Protein AF-A0A959PV87-F1 (afdb_monomer_lite)

Sequence (308 aa):
MKASQSKGFQDSGSNLQPLMVFRDRHQMEWSVNQSRELSADIDEEGSFLLNLWNGMVQLFVALRYLFVHVIWRPMDSLPLPVFKVGMLSLVAIIFFWGHFGGNESNKENQVLIGGEQKENSEESNDALFAASFPSPMKDKKERLSDGTSGPFANLASDNIDDKKAKAYIRRFSKVAISEMHKFGIPASIKMAQGLLESAKGESPLSTNNNNHFGIKCFLKDCKAGHCSNYGDDSHKDFFRKYKSAWESWRAHSEMIAGGRYASLLKNKNDYKAWAKGLKSLGYATDKEYAQKLIQTIEKYHLDLLDEA

Secondary structure (DSSP, 8-state):
----------------------S-SHHHHHHHHHTTSSSSS--HHHHHHHHHHHHHHHHHHHHHHHIIIII-S------TTHHHHHHHHHHHHHHHHHHH--------------------------------PPP--------PPP-TTSTTTT---S-HHHHHHHHHHHHHHHHHHHHHHHH---HHHHHHHHHHHTTTTTSHHHHHH--TT--B---SSPPTTTEEE-SSS-GGGEEE--SSHHHHHHHHHHHHHSSTTGGGTTSTT-HHHHHHHHHHTTS-S-TTHHHHHHHHHHHHTGGGGTT-

Structure (mmCIF, N/CA/C/O backbone):
data_AF-A0A959PV87-F1
#
_entry.id   AF-A0A959PV87-F1
#
loop_
_atom_site.group_PDB
_atom_site.id
_atom_site.type_symbol
_atom_site.label_atom_id
_atom_site.label_alt_id
_atom_site.label_comp_id
_atom_site.label_asym_id
_atom_site.label_entity_id
_atom_site.label_seq_id
_atom_site.pdbx_PDB_ins_code
_atom_site.Cartn_x
_atom_site.Cartn_y
_atom_site.Cartn_z
_atom_site.occupancy
_atom_site.B_iso_or_equiv
_atom_site.auth_seq_id
_atom_site.auth_comp_id
_atom_site.auth_asym_id
_atom_site.auth_atom_id
_atom_site.pdbx_PDB_model_num
ATOM 1 N N . MET A 1 1 ? 1.251 -59.885 25.723 1.00 41.50 1 MET A N 1
ATOM 2 C CA . MET A 1 1 ? 0.015 -60.641 26.028 1.00 41.50 1 MET A CA 1
ATOM 3 C C . MET A 1 1 ? -0.932 -59.776 26.848 1.00 41.50 1 MET A C 1
ATOM 5 O O . MET A 1 1 ? -0.581 -59.460 27.976 1.00 41.50 1 MET A O 1
ATOM 9 N N . LYS A 1 2 ? -2.092 -59.403 26.291 1.00 36.81 2 LYS A N 1
ATOM 10 C CA . LYS A 1 2 ? -3.399 -59.229 26.966 1.00 36.81 2 LYS A CA 1
ATOM 11 C C . LYS A 1 2 ? -4.371 -58.624 25.949 1.00 36.81 2 LYS A C 1
ATOM 13 O O . LYS A 1 2 ? -4.143 -57.522 25.469 1.00 36.81 2 LYS A O 1
ATOM 18 N N . ALA A 1 3 ? -5.414 -59.371 25.605 1.00 37.28 3 ALA A N 1
ATOM 19 C CA . ALA A 1 3 ? -6.557 -58.846 24.868 1.00 37.28 3 ALA A CA 1
ATOM 20 C C . ALA A 1 3 ? -7.541 -58.201 25.855 1.00 37.28 3 ALA A C 1
ATOM 22 O O . ALA A 1 3 ? -7.598 -58.616 27.014 1.00 37.28 3 ALA A O 1
ATOM 23 N N . SER A 1 4 ? -8.347 -57.242 25.398 1.00 38.56 4 SER A N 1
ATOM 24 C CA . SER A 1 4 ? -9.606 -56.909 26.068 1.00 38.56 4 SER A CA 1
ATOM 25 C C . SER A 1 4 ? -10.668 -56.499 25.053 1.00 38.56 4 SER A C 1
ATOM 27 O O . SER A 1 4 ? -10.375 -55.900 24.023 1.00 38.56 4 SER A O 1
ATOM 29 N N . GLN A 1 5 ? -11.883 -56.932 25.346 1.00 38.50 5 GLN A N 1
ATOM 30 C CA . GLN A 1 5 ? -12.987 -57.181 24.432 1.00 38.50 5 GLN A CA 1
ATOM 31 C C . GLN A 1 5 ? -13.721 -55.935 23.917 1.00 38.50 5 GLN A C 1
ATOM 33 O O . GLN A 1 5 ? -13.763 -54.877 24.538 1.00 38.50 5 GLN A O 1
ATOM 38 N N . SER A 1 6 ? -14.406 -56.170 22.801 1.00 40.50 6 SER A N 1
ATOM 39 C CA . SER A 1 6 ? -15.569 -55.453 22.277 1.00 40.50 6 SER A CA 1
ATOM 40 C C . SER A 1 6 ? -16.589 -54.945 23.308 1.00 40.50 6 SER A C 1
ATOM 42 O O . SER A 1 6 ? -17.008 -55.696 24.191 1.00 40.50 6 SER A O 1
ATOM 44 N N . LYS A 1 7 ? -17.179 -53.779 23.017 1.00 41.00 7 LYS A N 1
ATOM 45 C CA . LYS A 1 7 ? -18.628 -53.541 23.144 1.00 41.00 7 LYS A CA 1
ATOM 46 C C . LYS A 1 7 ? -19.122 -52.798 21.899 1.00 41.00 7 LYS A C 1
ATOM 48 O O . LYS A 1 7 ? -18.458 -51.873 21.446 1.00 41.00 7 LYS A O 1
ATOM 53 N N . GLY A 1 8 ? -20.246 -53.245 21.342 1.00 30.94 8 GLY A N 1
ATOM 54 C CA . GLY A 1 8 ? -21.000 -52.508 20.323 1.00 30.94 8 GLY A CA 1
ATOM 55 C C . GLY A 1 8 ? -22.133 -51.694 20.956 1.00 30.94 8 GLY A C 1
ATOM 56 O O . GLY A 1 8 ? -22.114 -51.474 22.167 1.00 30.94 8 GLY A O 1
ATOM 57 N N . PHE A 1 9 ? -23.147 -51.369 20.140 1.00 30.11 9 PHE A N 1
ATOM 58 C CA . PHE A 1 9 ? -24.278 -50.476 20.458 1.00 30.11 9 PHE A CA 1
ATOM 59 C C . PHE A 1 9 ? -23.846 -48.987 20.462 1.00 30.11 9 PHE A C 1
ATOM 61 O O . PHE A 1 9 ? -22.778 -48.657 20.961 1.00 30.11 9 PHE A O 1
ATOM 68 N N . GLN A 1 10 ? -24.589 -48.042 19.884 1.00 31.67 10 GLN A N 1
ATOM 69 C CA . GLN A 1 10 ? -25.995 -48.069 19.470 1.00 31.67 10 GLN A CA 1
ATOM 70 C C . GLN A 1 10 ? -26.209 -47.109 18.285 1.00 31.67 10 GLN A C 1
ATOM 72 O O . GLN A 1 10 ? -25.596 -46.044 18.246 1.00 31.67 10 GLN A O 1
ATOM 77 N N . ASP A 1 11 ? -27.059 -47.480 17.326 1.00 36.75 11 ASP A N 1
ATOM 78 C CA . ASP A 1 11 ? -27.481 -46.582 16.245 1.00 36.75 11 ASP A CA 1
ATOM 79 C C . ASP A 1 11 ? -28.565 -45.628 16.774 1.00 36.75 11 ASP A C 1
ATOM 81 O O . ASP A 1 11 ? -29.531 -46.068 17.404 1.00 36.75 11 ASP A O 1
ATOM 85 N N . SER A 1 12 ? -28.398 -44.325 16.551 1.00 36.09 12 SER A N 1
ATOM 86 C CA . SER A 1 12 ? -29.378 -43.300 16.914 1.00 36.09 12 SER A CA 1
ATOM 87 C C . SER A 1 12 ? 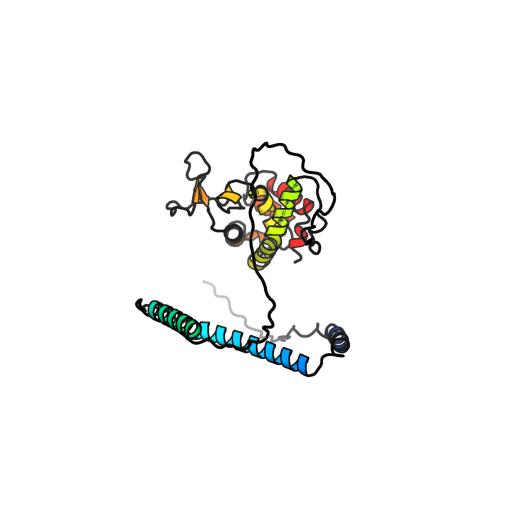-29.513 -42.284 15.786 1.00 36.09 12 SER A C 1
ATOM 89 O O . SER A 1 12 ? -28.972 -41.176 15.836 1.00 36.09 12 SER A O 1
ATOM 91 N N . GLY A 1 13 ? -30.259 -42.672 14.756 1.00 36.53 13 GLY A N 1
ATOM 92 C CA . GLY A 1 13 ? -30.732 -41.749 13.737 1.00 36.53 13 GLY A CA 1
ATOM 93 C C . GLY A 1 13 ? -31.580 -40.631 14.347 1.00 36.53 13 GLY A C 1
ATOM 94 O O . GLY A 1 13 ? -32.634 -40.882 14.929 1.00 36.53 13 GLY A O 1
ATOM 95 N N . SER A 1 14 ? -31.155 -39.382 14.160 1.00 37.38 14 SER A N 1
ATOM 96 C CA . SER A 1 14 ? -31.992 -38.214 14.427 1.00 37.38 14 SER A CA 1
ATOM 97 C C . SER A 1 14 ? -31.742 -37.090 13.419 1.00 37.38 14 SER A C 1
ATOM 99 O O . SER A 1 14 ? -30.792 -36.321 13.537 1.00 37.38 14 SER A O 1
ATOM 101 N N . ASN A 1 15 ? -32.687 -36.967 12.488 1.00 33.12 15 ASN A N 1
ATOM 102 C CA . ASN A 1 15 ? -33.219 -35.691 12.011 1.00 33.12 15 ASN A CA 1
ATOM 103 C C . ASN A 1 15 ? -32.232 -34.703 11.341 1.00 33.12 15 ASN A C 1
ATOM 105 O O . ASN A 1 15 ? -31.831 -33.692 11.918 1.00 33.12 15 ASN A O 1
ATOM 109 N N . LEU A 1 16 ? -31.942 -34.938 10.056 1.00 35.53 16 LEU A N 1
ATOM 110 C CA . LEU A 1 16 ? -31.437 -33.896 9.156 1.00 35.53 16 LEU A CA 1
ATOM 111 C C . LEU A 1 16 ? -32.523 -32.828 8.938 1.00 35.53 16 LEU A C 1
ATOM 113 O O . LEU A 1 16 ? -33.402 -32.991 8.094 1.00 35.53 16 LEU A O 1
ATOM 117 N N . GLN A 1 17 ? -32.457 -31.724 9.683 1.00 41.81 17 GLN A N 1
ATOM 118 C CA . GLN A 1 17 ? -33.278 -30.540 9.417 1.00 41.81 17 GLN A CA 1
ATOM 119 C C . GLN A 1 17 ? -32.692 -29.725 8.246 1.00 41.81 17 GLN A C 1
ATOM 121 O O . GLN A 1 17 ? -31.529 -29.317 8.325 1.00 41.81 17 GLN A O 1
ATOM 126 N N . PRO A 1 18 ? -33.467 -29.405 7.190 1.00 38.41 18 PRO A N 1
ATOM 127 C CA . PRO A 1 18 ? -33.051 -28.452 6.165 1.00 38.41 18 PRO A CA 1
ATOM 128 C C . PRO A 1 18 ? -33.158 -27.022 6.715 1.00 38.41 18 PRO A C 1
ATOM 130 O O . PRO A 1 18 ? -34.203 -26.374 6.650 1.00 38.41 18 PRO A O 1
ATOM 133 N N . LEU A 1 19 ? -32.062 -26.518 7.277 1.00 42.59 19 LEU A N 1
ATOM 134 C CA . LEU A 1 19 ? -31.982 -25.182 7.867 1.00 42.59 19 LEU A CA 1
ATOM 135 C C . LEU A 1 19 ? -31.806 -24.097 6.780 1.00 42.59 19 LEU A C 1
ATOM 137 O O . LEU A 1 19 ? -30.755 -23.467 6.690 1.00 42.59 19 LEU A O 1
ATOM 141 N N . MET A 1 20 ? -32.812 -23.894 5.913 1.00 44.25 20 MET A N 1
ATOM 142 C CA . MET A 1 20 ? -32.758 -22.814 4.908 1.00 44.25 20 MET A CA 1
ATOM 143 C C . MET A 1 20 ? -34.108 -22.287 4.371 1.00 44.25 20 MET A C 1
ATOM 145 O O . MET A 1 20 ? -34.214 -21.964 3.193 1.00 44.25 20 MET A O 1
ATOM 149 N N . VAL A 1 21 ? -35.137 -22.129 5.215 1.00 49.25 21 VAL A N 1
ATOM 150 C CA . VAL A 1 21 ? -36.333 -21.328 4.860 1.00 49.25 21 VAL A CA 1
ATOM 151 C C . VAL A 1 21 ? -36.852 -20.552 6.076 1.00 49.25 21 VAL A C 1
ATOM 153 O O . VAL A 1 21 ? -37.750 -21.043 6.746 1.00 49.25 21 VAL A O 1
ATOM 156 N N . PHE A 1 22 ? -36.314 -19.353 6.367 1.00 44.53 22 PHE A N 1
ATOM 157 C CA . PHE A 1 22 ? -37.059 -18.294 7.090 1.00 44.53 22 PHE A CA 1
ATOM 158 C C . PHE A 1 22 ? -36.371 -16.904 7.097 1.00 44.53 22 PHE A C 1
ATOM 160 O O . PHE A 1 22 ? -36.028 -16.377 8.155 1.00 44.53 22 PHE A O 1
ATOM 167 N N . ARG A 1 23 ? -36.192 -16.250 5.934 1.00 48.03 23 ARG A N 1
ATOM 168 C CA . ARG A 1 23 ? -36.019 -14.776 5.914 1.00 48.03 23 ARG A CA 1
ATOM 169 C C . ARG A 1 23 ? -36.481 -14.054 4.640 1.00 48.03 23 ARG A C 1
ATOM 171 O O . ARG A 1 23 ? -35.901 -13.040 4.290 1.00 48.03 23 ARG A O 1
ATOM 178 N N . ASP A 1 24 ? -37.574 -14.506 4.024 1.00 52.56 24 ASP A N 1
ATOM 179 C CA . ASP A 1 24 ? -38.202 -13.812 2.886 1.00 52.56 24 ASP A CA 1
ATOM 180 C C . ASP A 1 24 ? -39.729 -13.746 3.029 1.00 52.56 24 ASP A C 1
ATOM 182 O O . ASP A 1 24 ? -40.485 -14.489 2.408 1.00 52.56 24 ASP A O 1
ATOM 186 N N . ARG A 1 25 ? -40.196 -12.832 3.890 1.00 44.72 25 ARG A N 1
ATOM 187 C CA . ARG A 1 25 ? -41.600 -12.375 3.876 1.00 44.72 25 ARG A CA 1
ATOM 188 C C . ARG A 1 25 ? -41.737 -10.850 3.924 1.00 44.72 25 ARG A C 1
ATOM 190 O O . ARG A 1 25 ? -42.604 -10.321 3.247 1.00 44.72 25 ARG A O 1
ATOM 197 N N . HIS A 1 26 ? -40.831 -10.137 4.600 1.00 43.12 26 HIS A N 1
ATOM 198 C CA . HIS A 1 26 ? -40.871 -8.666 4.664 1.00 43.12 26 HIS A CA 1
ATOM 199 C C . HIS A 1 26 ? -40.123 -7.920 3.540 1.00 43.12 26 HIS A C 1
ATOM 201 O O . HIS A 1 26 ? -40.321 -6.718 3.406 1.00 43.12 26 HIS A O 1
ATOM 207 N N . GLN A 1 27 ? -39.317 -8.584 2.697 1.00 44.50 27 GLN A N 1
ATOM 208 C CA . GLN A 1 27 ? -38.730 -7.937 1.504 1.00 44.50 27 GLN A CA 1
ATOM 209 C C . GLN A 1 27 ? -39.638 -7.980 0.262 1.00 44.50 27 GLN A C 1
ATOM 211 O O . GLN A 1 27 ? -39.483 -7.149 -0.630 1.00 44.50 27 GLN A O 1
ATOM 216 N N . MET A 1 28 ? -40.627 -8.880 0.211 1.00 42.84 28 MET A N 1
ATOM 217 C CA . MET A 1 28 ? -41.523 -8.995 -0.950 1.00 42.84 28 MET A CA 1
ATOM 218 C C . MET A 1 28 ? -42.626 -7.923 -0.965 1.00 42.84 28 MET A C 1
ATOM 220 O O . MET A 1 28 ? -42.928 -7.381 -2.025 1.00 42.84 28 MET A O 1
ATOM 224 N N . GLU A 1 29 ? -43.177 -7.539 0.191 1.00 41.50 29 GLU A N 1
ATOM 225 C CA . GLU A 1 29 ? -44.242 -6.518 0.259 1.00 41.50 29 GLU A CA 1
ATOM 226 C C . GLU A 1 29 ? -43.747 -5.104 -0.102 1.00 41.50 29 GLU A C 1
ATOM 228 O O . GLU A 1 29 ? -44.487 -4.328 -0.704 1.00 41.50 29 GLU A O 1
ATOM 233 N N . TRP A 1 30 ? -42.477 -4.784 0.175 1.00 41.75 30 TRP A N 1
ATOM 234 C CA . TRP A 1 30 ? -41.872 -3.506 -0.228 1.00 41.75 30 TRP A CA 1
ATOM 235 C C . TRP A 1 30 ? -41.576 -3.452 -1.740 1.00 41.75 30 TRP A C 1
ATOM 237 O O . TRP A 1 30 ? -41.785 -2.426 -2.385 1.00 41.75 30 TRP A O 1
ATOM 247 N N . SER A 1 31 ? -41.171 -4.583 -2.332 1.00 48.22 31 SER A N 1
ATOM 248 C CA . SER A 1 31 ? -40.873 -4.698 -3.768 1.00 48.22 31 SER A CA 1
ATOM 249 C C . SER A 1 31 ? -42.123 -4.593 -4.657 1.00 48.22 31 SER A C 1
ATOM 251 O O . SER A 1 31 ? -42.089 -3.928 -5.697 1.00 48.22 31 SER A O 1
ATOM 253 N N . VAL A 1 32 ? -43.243 -5.201 -4.248 1.00 50.28 32 VAL A N 1
ATOM 254 C CA . VAL A 1 32 ? -44.483 -5.206 -5.048 1.00 50.28 32 VAL A CA 1
ATOM 255 C C . VAL A 1 32 ? -45.115 -3.814 -5.140 1.00 50.28 32 VAL A C 1
ATOM 257 O O . VAL A 1 32 ? -45.640 -3.460 -6.196 1.00 50.28 32 VAL A O 1
ATOM 260 N N . ASN A 1 33 ? -45.032 -2.997 -4.084 1.00 46.38 33 ASN A N 1
ATOM 261 C CA . ASN A 1 33 ? -45.648 -1.668 -4.094 1.00 46.38 33 ASN A CA 1
ATOM 262 C C . ASN A 1 33 ? -44.855 -0.659 -4.943 1.00 46.38 33 ASN A C 1
ATOM 264 O O . ASN A 1 33 ? -45.450 0.070 -5.732 1.00 46.38 33 ASN A O 1
ATOM 268 N N . GLN A 1 34 ? -43.518 -0.678 -4.881 1.00 46.03 34 GLN A N 1
ATOM 269 C CA . GLN A 1 34 ? -42.690 0.239 -5.678 1.00 46.03 34 GLN A CA 1
ATOM 270 C C . GLN A 1 34 ? -42.678 -0.099 -7.182 1.00 46.03 34 GLN A C 1
ATOM 272 O O . GLN A 1 34 ? -42.447 0.771 -8.018 1.00 46.03 34 GLN A O 1
ATOM 277 N N . SER A 1 35 ? -43.007 -1.343 -7.546 1.00 47.88 35 SER A N 1
ATOM 278 C CA . SER A 1 35 ? -43.185 -1.763 -8.947 1.00 47.88 35 SER A CA 1
ATOM 279 C C . SER A 1 35 ? -44.466 -1.205 -9.591 1.00 47.88 35 SER A C 1
ATOM 281 O O . SER A 1 35 ? -44.574 -1.154 -10.817 1.00 47.88 35 SER A O 1
ATOM 283 N N . ARG A 1 36 ? -45.452 -0.799 -8.777 1.00 46.53 36 ARG A N 1
ATOM 284 C CA . ARG A 1 36 ? -46.790 -0.389 -9.231 1.00 46.53 36 ARG A CA 1
ATOM 285 C C . ARG A 1 36 ? -46.926 1.108 -9.518 1.00 46.53 36 ARG A C 1
ATOM 287 O O . ARG A 1 36 ? -47.844 1.491 -10.231 1.00 46.53 36 ARG A O 1
ATOM 294 N N . GLU A 1 37 ? -46.011 1.929 -9.004 1.00 50.91 37 GLU A N 1
ATOM 295 C CA . GLU A 1 37 ? -45.960 3.379 -9.263 1.00 50.91 37 GLU A CA 1
ATOM 296 C C . GLU A 1 37 ? -44.989 3.760 -10.398 1.00 50.91 37 GLU A C 1
ATOM 298 O O . GLU A 1 37 ? -45.011 4.894 -10.859 1.00 50.91 37 GLU A O 1
ATOM 303 N N . LEU A 1 38 ? -44.167 2.818 -10.888 1.00 49.22 38 LEU A N 1
ATOM 304 C CA . LEU A 1 38 ? -43.228 3.022 -12.008 1.00 49.22 38 LEU A CA 1
ATOM 305 C C . LEU A 1 38 ? -43.666 2.370 -13.337 1.00 49.22 38 LEU A C 1
ATOM 307 O O . LEU A 1 38 ? -42.880 2.310 -14.279 1.00 49.22 38 LEU A O 1
ATOM 311 N N . SER A 1 39 ? -44.888 1.834 -13.396 1.00 54.31 39 SER A N 1
ATOM 312 C CA . SER A 1 39 ? -45.444 1.126 -14.564 1.00 54.31 39 SER A CA 1
ATOM 313 C C . SER A 1 39 ? -46.709 1.775 -15.146 1.00 54.31 39 SER A C 1
ATOM 315 O O . SER A 1 39 ? -47.300 1.232 -16.077 1.00 54.31 39 SER A O 1
ATOM 317 N N . ALA A 1 40 ? -47.099 2.949 -14.641 1.00 57.19 40 ALA A N 1
ATOM 318 C CA . ALA A 1 40 ? -47.936 3.881 -15.389 1.00 57.19 40 ALA A CA 1
ATOM 319 C C . ALA A 1 40 ? -47.034 4.675 -16.352 1.00 57.19 40 ALA A C 1
ATOM 321 O O . ALA A 1 40 ? -45.945 5.086 -15.957 1.00 57.19 40 ALA A O 1
ATOM 322 N N . ASP A 1 41 ? -47.485 4.859 -17.593 1.00 60.62 41 ASP A N 1
ATOM 323 C CA . ASP A 1 41 ? -46.775 5.549 -18.681 1.00 60.62 41 ASP A CA 1
ATOM 324 C C . ASP A 1 41 ? -45.445 4.895 -19.122 1.00 60.62 41 ASP A C 1
ATOM 326 O O . ASP A 1 41 ? -44.401 5.538 -19.237 1.00 60.62 41 ASP A O 1
ATOM 330 N N . ILE A 1 42 ? -45.502 3.591 -19.435 1.00 62.16 42 ILE A N 1
ATOM 331 C CA . ILE A 1 42 ? -44.615 2.988 -20.446 1.00 62.16 42 ILE A CA 1
ATOM 332 C C . ILE A 1 42 ? -45.480 2.430 -21.579 1.00 62.16 42 ILE A C 1
ATOM 334 O O . ILE A 1 42 ? -46.136 1.397 -21.439 1.00 62.16 42 ILE A O 1
ATOM 338 N N . ASP A 1 43 ? -45.449 3.140 -22.698 1.00 71.88 43 ASP A N 1
ATOM 339 C CA . ASP A 1 43 ? -46.112 2.866 -23.968 1.00 71.88 43 ASP A CA 1
ATOM 340 C C . ASP A 1 43 ? -45.792 1.442 -24.477 1.00 71.88 43 ASP A C 1
ATOM 342 O O . ASP A 1 43 ? -44.703 0.912 -24.221 1.00 71.88 43 ASP A O 1
ATOM 346 N N . GLU A 1 44 ? -46.688 0.827 -25.267 1.00 66.69 44 GLU A N 1
ATOM 347 C CA . GLU A 1 44 ? -46.455 -0.520 -25.834 1.00 66.69 44 GLU A CA 1
ATOM 348 C C . GLU A 1 44 ? -45.102 -0.619 -26.567 1.00 66.69 44 GLU A C 1
ATOM 350 O O . GLU A 1 44 ? -44.384 -1.615 -26.412 1.00 66.69 44 GLU A O 1
ATOM 355 N N . GLU A 1 45 ? -44.698 0.440 -27.279 1.00 66.69 45 GLU A N 1
ATOM 356 C CA . GLU A 1 45 ? -43.407 0.535 -27.973 1.00 66.69 45 GLU A CA 1
ATOM 357 C C . GLU A 1 45 ? -42.199 0.453 -27.019 1.00 66.69 45 GLU A C 1
ATOM 359 O O . GLU A 1 45 ? -41.206 -0.217 -27.323 1.00 66.69 45 GLU A O 1
ATOM 364 N N . GLY A 1 46 ? -42.285 1.063 -25.832 1.00 68.94 46 GLY A N 1
ATOM 365 C CA . GLY A 1 46 ? -41.228 1.013 -24.817 1.00 68.94 46 GLY A CA 1
ATOM 366 C C . GLY A 1 46 ? -41.017 -0.403 -24.275 1.00 68.94 46 GLY A C 1
ATOM 367 O O . GLY A 1 46 ? -39.878 -0.855 -24.112 1.00 68.94 46 GLY A O 1
ATOM 368 N N . SER A 1 47 ? -42.111 -1.145 -24.078 1.00 74.94 47 SER A N 1
ATOM 369 C CA . SER A 1 47 ? -42.060 -2.555 -23.669 1.00 74.94 47 SER A CA 1
ATOM 370 C C . SER A 1 47 ? -41.422 -3.447 -24.746 1.00 74.94 47 SER A C 1
ATOM 372 O O . SER A 1 47 ? -40.619 -4.333 -24.434 1.00 74.94 47 SER A O 1
ATOM 374 N N . PHE A 1 48 ? -41.711 -3.177 -26.024 1.00 81.12 48 PHE A N 1
ATOM 375 C CA . PHE A 1 48 ? -41.147 -3.905 -27.157 1.00 81.12 48 PHE A CA 1
ATOM 376 C C . PHE A 1 48 ? -39.633 -3.694 -27.265 1.00 81.12 48 PHE A C 1
ATOM 378 O O . PHE A 1 48 ? -38.884 -4.670 -27.348 1.00 81.12 48 PHE A O 1
ATOM 385 N N . LEU A 1 49 ? -39.164 -2.444 -27.191 1.00 80.69 49 LEU A N 1
ATOM 386 C CA . LEU A 1 49 ? -37.737 -2.119 -27.269 1.00 80.69 49 LEU A CA 1
ATOM 387 C C . LEU A 1 49 ? -36.934 -2.724 -26.107 1.00 80.69 49 LEU A C 1
ATOM 389 O O . LEU A 1 49 ? -35.829 -3.226 -26.324 1.00 80.69 49 LEU A O 1
ATOM 393 N N . LEU A 1 50 ? -37.496 -2.749 -24.894 1.00 76.69 50 LEU A N 1
ATOM 394 C CA . LEU A 1 50 ? -36.859 -3.382 -23.736 1.00 76.69 50 LEU A CA 1
ATOM 395 C C . LEU A 1 50 ? -36.725 -4.905 -23.920 1.00 76.69 50 LEU A C 1
ATOM 397 O O . LEU A 1 50 ? -35.666 -5.480 -23.655 1.00 76.69 50 LEU A O 1
ATOM 401 N N . ASN A 1 51 ? -37.773 -5.560 -24.425 1.00 86.75 51 ASN A N 1
ATOM 402 C CA . ASN A 1 51 ? -37.761 -6.994 -24.721 1.00 86.75 51 ASN A CA 1
ATOM 403 C C . ASN A 1 51 ? -36.795 -7.342 -25.867 1.00 86.75 51 ASN A C 1
ATOM 405 O O . ASN A 1 51 ? -36.050 -8.320 -25.765 1.00 86.75 51 ASN A O 1
ATOM 409 N N . LEU A 1 52 ? -36.735 -6.510 -26.912 1.00 88.25 52 LEU A N 1
ATOM 410 C CA . LEU A 1 52 ? -35.780 -6.637 -28.015 1.00 88.25 52 LEU A CA 1
ATOM 411 C C . LEU A 1 52 ? -34.329 -6.503 -27.522 1.00 88.25 52 LEU A C 1
ATOM 413 O O . LEU A 1 52 ? -33.480 -7.328 -27.863 1.00 88.25 52 LEU A O 1
ATOM 417 N N . TRP A 1 53 ? -34.048 -5.508 -26.675 1.00 82.12 53 TRP A N 1
ATOM 418 C CA . TRP A 1 53 ? -32.732 -5.308 -26.065 1.00 82.12 53 TRP A CA 1
ATOM 419 C C . TRP A 1 53 ? -32.308 -6.503 -25.206 1.00 82.12 53 TRP A C 1
ATOM 421 O O . TRP A 1 53 ? -31.210 -7.036 -25.381 1.00 82.12 53 TRP A O 1
ATOM 431 N N . ASN A 1 54 ? -33.198 -6.987 -24.336 1.00 82.88 54 ASN A N 1
ATOM 432 C CA . ASN A 1 54 ? -32.948 -8.173 -23.518 1.00 82.88 54 ASN A CA 1
ATOM 433 C C . ASN A 1 54 ? -32.682 -9.416 -24.390 1.00 82.88 54 ASN A C 1
ATOM 435 O O . ASN A 1 54 ? -31.754 -10.176 -24.105 1.00 82.88 54 ASN A O 1
ATOM 439 N N . GLY A 1 55 ? -33.419 -9.585 -25.494 1.00 91.75 55 GLY A N 1
ATOM 440 C CA . GLY A 1 55 ? -33.167 -10.627 -26.493 1.00 91.75 55 GLY A CA 1
ATOM 441 C C . GLY A 1 55 ? -31.782 -10.521 -27.145 1.00 91.75 55 GLY A C 1
ATOM 442 O O . GLY A 1 55 ? -31.069 -11.521 -27.237 1.00 91.75 55 GLY A O 1
ATOM 443 N N . MET A 1 56 ? -31.349 -9.314 -27.527 1.00 88.25 56 MET A N 1
ATOM 444 C CA . MET A 1 56 ? -30.008 -9.082 -28.085 1.00 88.25 56 MET A CA 1
ATOM 445 C C . MET A 1 56 ? -28.888 -9.360 -27.075 1.00 88.25 56 MET A C 1
ATOM 447 O O . MET A 1 56 ? -27.869 -9.948 -27.443 1.00 88.25 56 MET A O 1
ATOM 451 N N . VAL A 1 57 ? -29.070 -9.004 -25.798 1.00 88.06 57 VAL A N 1
ATOM 452 C CA . VAL A 1 57 ? -28.103 -9.325 -24.733 1.00 88.06 57 VAL A CA 1
ATOM 453 C C . VAL A 1 57 ? -27.986 -10.842 -24.546 1.00 88.06 57 VAL A C 1
ATOM 455 O O . VAL A 1 57 ? -26.869 -11.360 -24.494 1.00 88.06 57 VAL A O 1
ATOM 458 N N . GLN A 1 58 ? -29.107 -11.571 -24.512 1.00 84.44 58 GLN A N 1
ATOM 459 C CA . GLN A 1 58 ? -29.099 -13.039 -24.431 1.00 84.44 58 GLN A CA 1
ATOM 460 C C . GLN A 1 58 ? -28.419 -13.676 -25.652 1.00 84.44 58 GLN A C 1
ATOM 462 O O . GLN A 1 58 ? -27.583 -14.567 -25.494 1.00 84.44 58 GLN A O 1
ATOM 467 N N . LEU A 1 59 ? -28.694 -13.176 -26.863 1.00 88.81 59 LEU A N 1
ATOM 468 C CA . LEU A 1 59 ? -28.032 -13.628 -28.089 1.00 88.81 59 LEU A CA 1
ATOM 469 C C . LEU A 1 59 ? -26.515 -13.383 -28.042 1.00 88.81 59 LEU A C 1
ATOM 471 O O . LEU A 1 59 ? -25.739 -14.273 -28.382 1.00 88.81 59 LEU A O 1
ATOM 475 N N . PHE A 1 60 ? -26.071 -12.216 -27.567 1.00 90.00 60 PHE A N 1
ATOM 476 C CA . PHE A 1 60 ? -24.648 -11.907 -27.408 1.00 90.00 60 PHE A CA 1
ATOM 477 C C . PHE A 1 60 ? -23.964 -12.815 -26.373 1.00 90.00 60 PHE A C 1
ATOM 479 O O . PHE A 1 60 ? -22.855 -13.298 -26.611 1.00 90.00 60 PHE A O 1
ATOM 486 N N . VAL A 1 61 ? -24.623 -13.101 -25.245 1.00 83.62 61 VAL A N 1
ATOM 487 C CA . VAL A 1 61 ? -24.123 -14.052 -24.236 1.00 83.62 61 VAL A CA 1
ATOM 488 C C . VAL A 1 61 ? -24.028 -15.467 -24.814 1.00 83.62 61 VAL A C 1
ATOM 490 O O . VAL A 1 61 ? -22.997 -16.118 -24.636 1.00 83.62 61 VAL A O 1
ATOM 493 N N . ALA A 1 62 ? -25.037 -15.920 -25.563 1.00 87.50 62 ALA A N 1
ATOM 494 C CA . ALA A 1 62 ? -25.031 -17.221 -26.230 1.00 87.50 62 ALA A CA 1
ATOM 495 C C . ALA A 1 62 ? -23.919 -17.325 -27.289 1.00 87.50 62 ALA A C 1
ATOM 497 O O . ALA A 1 62 ? -23.168 -18.299 -27.294 1.00 87.50 62 ALA A O 1
ATOM 498 N N . LEU A 1 63 ? -23.741 -16.299 -28.130 1.00 85.62 63 LEU A N 1
ATOM 499 C CA . LEU A 1 63 ? -22.662 -16.231 -29.122 1.00 85.62 63 LEU A CA 1
ATOM 500 C C . LEU A 1 63 ? -21.277 -16.201 -28.464 1.00 85.62 63 LEU A C 1
ATOM 502 O O . LEU A 1 63 ? -20.365 -16.879 -28.931 1.00 85.62 63 LEU A O 1
ATOM 506 N N . ARG A 1 64 ? -21.111 -15.482 -27.347 1.00 84.00 64 ARG A N 1
ATOM 507 C CA . ARG A 1 64 ? -19.865 -15.487 -26.566 1.00 84.00 64 ARG A CA 1
ATOM 508 C C . ARG A 1 64 ? -19.590 -16.858 -25.945 1.00 84.00 64 ARG A C 1
ATOM 510 O O . ARG A 1 64 ? -18.447 -17.310 -25.970 1.00 84.00 64 ARG A O 1
ATOM 517 N N . TYR A 1 65 ? -20.608 -17.523 -25.401 1.00 82.06 65 TYR A N 1
ATOM 518 C CA . TYR A 1 65 ? -20.478 -18.874 -24.852 1.00 82.06 65 TYR A CA 1
ATOM 519 C C . TYR A 1 65 ? -20.100 -19.885 -25.944 1.00 82.06 65 TYR A C 1
ATOM 521 O O . TYR A 1 65 ? -19.169 -20.669 -25.749 1.00 82.06 65 TYR A O 1
ATOM 529 N N . LEU A 1 66 ? -20.749 -19.799 -27.112 1.00 79.62 66 LEU A N 1
ATOM 530 C CA . LEU A 1 66 ? -20.455 -20.602 -28.298 1.00 79.62 66 LEU A CA 1
ATOM 531 C C . LEU A 1 66 ? -19.032 -20.345 -28.814 1.00 79.62 66 LEU A C 1
ATOM 533 O O . LEU A 1 66 ? -18.306 -21.297 -29.072 1.00 79.62 66 LEU A O 1
ATOM 537 N N . PHE A 1 67 ? -18.588 -19.088 -28.892 1.00 79.56 67 PHE A N 1
ATOM 538 C CA . PHE A 1 67 ? -17.212 -18.741 -29.261 1.00 79.56 67 PHE A CA 1
ATOM 539 C C . PHE A 1 67 ? -16.201 -19.390 -28.303 1.00 79.56 67 PHE A C 1
ATOM 541 O O . PHE A 1 67 ? -15.255 -20.039 -28.744 1.00 79.56 67 PHE A O 1
ATOM 548 N N . VAL A 1 68 ? -16.434 -19.299 -26.989 1.00 75.12 68 VAL A N 1
ATOM 549 C CA . VAL A 1 68 ? -15.564 -19.924 -25.980 1.00 75.12 68 VAL A CA 1
ATOM 550 C C . VAL A 1 68 ? -15.594 -21.459 -26.050 1.00 75.12 68 VAL A C 1
ATOM 552 O O . VAL A 1 68 ? -14.552 -22.075 -25.878 1.00 75.12 68 VAL A O 1
ATOM 555 N N . HIS A 1 69 ? -16.728 -22.106 -26.334 1.00 71.56 69 HIS A N 1
ATOM 556 C CA . HIS A 1 69 ? -16.810 -23.579 -26.314 1.00 71.56 69 HIS A CA 1
ATOM 557 C C . HIS A 1 69 ? -16.517 -24.260 -27.661 1.00 71.56 69 HIS A C 1
ATOM 559 O O . HIS A 1 69 ? -16.102 -25.418 -27.676 1.00 71.56 69 HIS A O 1
ATOM 565 N N . VAL A 1 70 ? -16.702 -23.569 -28.790 1.00 69.81 70 VAL A N 1
ATOM 566 C CA . VAL A 1 70 ? -16.452 -24.113 -30.138 1.00 69.81 70 VAL A CA 1
ATOM 567 C C . VAL A 1 70 ? -15.049 -23.764 -30.632 1.00 69.81 70 VAL A C 1
ATOM 569 O O . VAL A 1 70 ? -14.375 -24.626 -31.190 1.00 69.81 70 VAL A O 1
ATOM 572 N N . ILE A 1 71 ? -14.588 -22.526 -30.416 1.00 63.25 71 ILE A N 1
ATOM 573 C CA . ILE A 1 71 ? -13.304 -22.037 -30.956 1.00 63.25 71 ILE A CA 1
ATOM 574 C C . ILE A 1 71 ? -12.156 -22.216 -29.945 1.00 63.25 71 ILE A C 1
ATOM 576 O O . ILE A 1 71 ? -10.994 -22.246 -30.341 1.00 63.25 71 ILE A O 1
ATOM 580 N N . TRP A 1 72 ? -12.455 -22.427 -28.657 1.00 51.03 72 TRP A N 1
ATOM 581 C CA . TRP A 1 72 ? -11.458 -22.655 -27.599 1.00 51.03 72 TRP A CA 1
ATOM 582 C C . TRP A 1 72 ? -11.311 -24.137 -27.193 1.00 51.03 72 TRP A C 1
ATOM 584 O O . TRP A 1 72 ? -11.182 -24.478 -26.017 1.00 51.03 72 TRP A O 1
ATOM 594 N N . ARG A 1 73 ? -11.253 -25.041 -28.184 1.00 52.25 73 ARG A N 1
ATOM 595 C CA . ARG A 1 73 ? -10.467 -26.279 -28.008 1.00 52.25 73 ARG A CA 1
ATOM 596 C C . ARG A 1 73 ? -8.972 -25.916 -28.003 1.00 52.25 73 ARG A C 1
ATOM 598 O O . ARG A 1 73 ? -8.602 -24.947 -28.668 1.00 52.25 73 ARG A O 1
ATOM 605 N N . PRO A 1 74 ? -8.100 -26.664 -27.301 1.00 48.19 74 PRO A N 1
ATOM 606 C CA . PRO A 1 74 ? -6.662 -26.415 -27.355 1.00 48.19 74 PRO A CA 1
ATOM 607 C C . PRO A 1 74 ? -6.158 -26.613 -28.792 1.00 48.19 74 PRO A C 1
ATOM 609 O O . PRO A 1 74 ? -6.146 -27.729 -29.309 1.00 48.19 74 PRO A O 1
ATOM 612 N N . MET A 1 75 ? -5.775 -25.513 -29.449 1.00 48.16 75 MET A N 1
ATOM 613 C CA . MET A 1 75 ? -5.118 -25.536 -30.758 1.00 48.16 75 MET A CA 1
ATOM 614 C C . MET A 1 75 ? -3.644 -25.914 -30.601 1.00 48.16 75 MET A C 1
ATOM 616 O O . MET A 1 75 ? -2.747 -25.093 -30.807 1.00 48.16 75 MET A O 1
ATOM 620 N N . ASP A 1 76 ? -3.393 -27.177 -30.273 1.00 51.12 76 ASP A N 1
ATOM 621 C CA . ASP A 1 76 ? -2.069 -27.755 -30.446 1.00 51.12 76 ASP A CA 1
ATOM 622 C C . ASP A 1 76 ? -1.838 -28.000 -31.946 1.00 51.12 76 ASP A C 1
ATOM 624 O O . ASP A 1 76 ? -2.332 -28.955 -32.541 1.00 51.12 76 ASP A O 1
ATOM 628 N N . SER A 1 77 ? -1.080 -27.084 -32.557 1.00 58.69 77 SER A N 1
ATOM 629 C CA . SER A 1 77 ? -0.673 -27.031 -33.972 1.00 58.69 77 SER A CA 1
ATOM 630 C C . SER A 1 77 ? -1.773 -26.759 -35.020 1.00 58.69 77 SER A C 1
ATOM 632 O O . SER A 1 77 ? -2.360 -27.658 -35.614 1.00 58.69 77 SER A O 1
ATOM 634 N N . LEU A 1 78 ? -1.933 -25.479 -35.382 1.00 52.44 78 LEU A N 1
ATOM 635 C CA . LEU A 1 78 ? -2.373 -25.082 -36.725 1.00 52.44 78 LEU A CA 1
ATOM 636 C C . LEU A 1 78 ? -1.329 -24.130 -37.341 1.00 52.44 78 LEU A C 1
ATOM 638 O O . LEU A 1 78 ? -0.970 -23.135 -36.706 1.00 52.44 78 LEU A O 1
ATOM 642 N N . PRO A 1 79 ? -0.794 -24.422 -38.544 1.00 58.00 79 PRO A N 1
ATOM 643 C CA . PRO A 1 79 ? 0.258 -23.616 -39.151 1.00 58.00 79 PRO A CA 1
ATOM 644 C C . PRO A 1 79 ? -0.267 -22.258 -39.640 1.00 58.00 79 PRO A C 1
ATOM 646 O O . PRO A 1 79 ? -1.427 -22.103 -40.017 1.00 58.00 79 PRO A O 1
ATOM 649 N N . LEU A 1 80 ? 0.624 -21.266 -39.655 1.00 61.31 80 LEU A N 1
ATOM 650 C CA . LEU A 1 80 ? 0.336 -19.867 -39.981 1.00 61.31 80 LEU A CA 1
ATOM 651 C C . LEU A 1 80 ? 0.185 -19.639 -41.502 1.00 61.31 80 LEU A C 1
ATOM 653 O O . LEU A 1 80 ? 1.175 -19.331 -42.168 1.00 61.31 80 LEU A O 1
ATOM 657 N N . PRO A 1 81 ? -1.040 -19.701 -42.062 1.00 60.97 81 PRO A N 1
ATOM 658 C CA . PRO A 1 81 ? -1.421 -18.610 -42.969 1.00 60.97 81 PRO A CA 1
ATOM 659 C C . PRO A 1 81 ? -2.878 -18.122 -42.847 1.00 60.97 81 PRO A C 1
ATOM 661 O O . PRO A 1 81 ? -3.211 -17.098 -43.442 1.00 60.97 81 PRO A O 1
ATOM 664 N N . VAL A 1 82 ? -3.747 -18.782 -42.068 1.00 57.41 82 VAL A N 1
ATOM 665 C CA . VAL A 1 82 ? -5.207 -18.518 -42.085 1.00 57.41 82 VAL A CA 1
ATOM 666 C C . VAL A 1 82 ? -5.567 -17.070 -41.703 1.00 57.41 82 VAL A C 1
ATOM 668 O O . VAL A 1 82 ? -6.431 -16.451 -42.322 1.00 57.41 82 VAL A O 1
ATOM 671 N N . PHE A 1 83 ? -4.843 -16.481 -40.745 1.00 56.12 83 PHE A N 1
ATOM 672 C CA . PHE A 1 83 ? -5.073 -15.104 -40.285 1.00 56.12 83 PHE A CA 1
ATOM 673 C C . PHE A 1 83 ? -4.782 -14.038 -41.363 1.00 56.12 83 PHE A C 1
ATOM 675 O O . PHE A 1 83 ? -5.407 -12.979 -41.374 1.00 56.12 83 PHE A O 1
ATOM 682 N N . LYS A 1 84 ? -3.868 -14.316 -42.307 1.00 57.78 84 LYS A N 1
ATOM 683 C CA . LYS A 1 84 ? -3.555 -13.386 -43.408 1.00 57.78 84 LYS A CA 1
ATOM 684 C C . LYS A 1 84 ? -4.679 -13.329 -44.445 1.00 57.78 84 LYS A C 1
ATOM 686 O O . LYS A 1 84 ? -4.951 -12.257 -44.975 1.00 57.78 84 LYS A O 1
ATOM 691 N N . VAL A 1 85 ? -5.361 -14.451 -44.689 1.00 69.38 85 VAL A N 1
ATOM 692 C CA . VAL A 1 85 ? -6.505 -14.515 -45.614 1.00 69.38 85 VAL A CA 1
ATOM 693 C C . VAL A 1 85 ? -7.687 -13.703 -45.068 1.00 69.38 85 VAL A C 1
ATOM 695 O O . VAL A 1 85 ? -8.257 -12.900 -45.800 1.00 69.38 85 VAL A O 1
ATOM 698 N N . GLY A 1 86 ? -7.985 -13.820 -43.766 1.00 69.62 86 GLY A N 1
ATOM 699 C CA . GLY A 1 86 ? -9.057 -13.048 -43.115 1.00 69.62 86 GLY A CA 1
ATOM 700 C C . GLY A 1 86 ? -8.839 -11.526 -43.136 1.00 69.62 86 GLY A C 1
ATOM 701 O O . GLY A 1 86 ? -9.778 -10.766 -43.383 1.00 69.62 86 GLY A O 1
ATOM 702 N N . MET A 1 87 ? -7.593 -11.072 -42.951 1.00 73.25 87 MET A N 1
ATOM 703 C CA . MET A 1 87 ? -7.218 -9.658 -43.112 1.00 73.25 87 MET A CA 1
ATOM 704 C C . MET A 1 87 ? -7.446 -9.158 -44.548 1.00 73.25 87 MET A C 1
ATOM 706 O O . MET A 1 87 ? -8.013 -8.084 -44.741 1.00 73.25 87 MET A O 1
ATOM 710 N N . LEU A 1 88 ? -7.056 -9.942 -45.561 1.00 68.94 88 LEU A N 1
ATOM 711 C CA . LEU A 1 88 ? -7.216 -9.561 -46.969 1.00 68.94 88 LEU A CA 1
ATOM 712 C C . LEU A 1 88 ? -8.692 -9.472 -47.395 1.00 68.94 88 LEU A C 1
ATOM 714 O O . LEU A 1 88 ? -9.054 -8.542 -48.116 1.00 68.94 88 LEU A O 1
ATOM 718 N N . SER A 1 89 ? -9.564 -10.362 -46.905 1.00 72.62 89 SER A N 1
ATOM 719 C CA . SER A 1 89 ? -11.008 -10.269 -47.177 1.00 72.62 89 SER A CA 1
ATOM 720 C C . SER A 1 89 ? -11.660 -9.017 -46.581 1.00 72.62 89 SER A C 1
ATOM 722 O O . SER A 1 89 ? -12.536 -8.430 -47.211 1.00 72.62 89 SER A O 1
ATOM 724 N N . LEU A 1 90 ? -11.218 -8.564 -45.401 1.00 74.81 90 LEU A N 1
ATOM 725 C CA . LEU A 1 90 ? -11.751 -7.351 -44.768 1.00 74.81 90 LEU A CA 1
ATOM 726 C C . LEU A 1 90 ? -11.397 -6.083 -45.555 1.00 74.81 90 LEU A C 1
ATOM 728 O O . LEU A 1 90 ? -12.257 -5.228 -45.760 1.00 74.81 90 LEU A O 1
ATOM 732 N N . VAL A 1 91 ? -10.159 -5.987 -46.052 1.00 77.00 91 VAL A N 1
ATOM 733 C CA . VAL A 1 91 ? -9.727 -4.868 -46.908 1.00 77.00 91 VAL A CA 1
ATOM 734 C C . VAL A 1 91 ? -10.530 -4.837 -48.213 1.00 77.00 91 VAL A C 1
ATOM 736 O O . VAL A 1 91 ? -10.988 -3.769 -48.614 1.00 77.00 91 VAL A O 1
ATOM 739 N N . ALA A 1 92 ? -10.769 -5.995 -48.839 1.00 72.69 92 ALA A N 1
ATOM 740 C CA . ALA A 1 92 ? -11.568 -6.080 -50.061 1.00 72.69 92 ALA A CA 1
ATOM 741 C C . ALA A 1 92 ? -13.010 -5.570 -49.865 1.00 72.69 92 ALA A C 1
ATOM 743 O O . ALA A 1 92 ? -13.503 -4.816 -50.700 1.00 72.69 92 ALA A O 1
ATOM 744 N N . ILE A 1 93 ? -13.666 -5.913 -48.748 1.00 76.00 93 ILE A N 1
ATOM 745 C CA . ILE A 1 93 ? -15.036 -5.459 -48.442 1.00 76.00 93 ILE A CA 1
ATOM 746 C C . ILE A 1 93 ? -15.096 -3.935 -48.252 1.00 76.00 93 ILE A C 1
ATOM 748 O O . ILE A 1 93 ? -15.999 -3.291 -48.786 1.00 76.00 93 ILE A O 1
ATOM 752 N N . ILE A 1 94 ? -14.119 -3.349 -47.548 1.00 76.19 94 ILE A N 1
ATOM 753 C CA . ILE A 1 94 ? -14.041 -1.893 -47.327 1.00 76.19 94 ILE A CA 1
ATOM 754 C C . ILE A 1 94 ? -13.852 -1.149 -48.657 1.00 76.19 94 ILE A C 1
ATOM 756 O O . ILE A 1 94 ? -14.563 -0.180 -48.924 1.00 76.19 94 ILE A O 1
ATOM 760 N N . PHE A 1 95 ? -12.947 -1.622 -49.521 1.00 71.44 95 PHE A N 1
ATOM 761 C CA . PHE A 1 95 ? -12.753 -1.038 -50.853 1.00 71.44 95 PHE A CA 1
ATOM 762 C C . PHE A 1 95 ? -13.992 -1.186 -51.748 1.00 71.44 95 PHE A C 1
ATOM 764 O O . PHE A 1 95 ? -14.319 -0.259 -52.485 1.00 71.44 95 PHE A O 1
ATOM 771 N N . PHE A 1 96 ? -14.714 -2.308 -51.663 1.00 64.44 96 PHE A N 1
ATOM 772 C CA . PHE A 1 96 ? -15.919 -2.536 -52.465 1.00 64.44 96 PHE A CA 1
ATOM 773 C C . PHE A 1 96 ? -17.076 -1.606 -52.059 1.00 64.44 96 PHE A C 1
ATOM 775 O O . PHE A 1 96 ? -17.736 -1.034 -52.926 1.00 64.44 96 PHE A O 1
ATOM 782 N N . TRP A 1 97 ? -17.275 -1.377 -50.755 1.00 56.41 97 TRP A N 1
ATOM 783 C CA . TRP A 1 97 ? -18.249 -0.394 -50.255 1.00 56.41 97 TRP A CA 1
ATOM 784 C C . TRP A 1 97 ? -17.860 1.052 -50.589 1.00 56.41 97 TRP A C 1
ATOM 786 O O . TRP A 1 97 ? -18.721 1.845 -50.964 1.00 56.41 97 TRP A O 1
ATOM 796 N N . GLY A 1 98 ? -16.569 1.391 -50.514 1.00 60.81 98 GLY A N 1
ATOM 797 C CA . GLY A 1 98 ? -16.077 2.731 -50.850 1.00 60.81 98 GLY A CA 1
ATOM 798 C C . GLY A 1 98 ? -16.153 3.091 -52.341 1.00 60.81 98 GLY A C 1
ATOM 799 O O . GLY A 1 98 ? -16.134 4.273 -52.668 1.00 60.81 98 GLY A O 1
ATOM 800 N N . HIS A 1 99 ? -16.237 2.105 -53.243 1.00 64.94 99 HIS A N 1
ATOM 801 C CA . HIS A 1 99 ? -16.195 2.336 -54.693 1.00 64.94 99 HIS A CA 1
ATOM 802 C C . HIS A 1 99 ? -17.573 2.346 -55.382 1.00 64.94 99 HIS A C 1
ATOM 804 O O . HIS A 1 99 ? -17.704 2.941 -56.446 1.00 64.94 99 HIS A O 1
ATOM 810 N N . PHE A 1 100 ? -18.600 1.723 -54.787 1.00 55.75 100 PHE A N 1
ATOM 811 C CA . PHE A 1 100 ? -19.958 1.648 -55.362 1.00 55.75 100 PHE A CA 1
ATOM 812 C C . PHE A 1 100 ? -21.024 2.481 -54.623 1.00 55.75 100 PHE A C 1
ATOM 814 O O . PHE A 1 100 ? -22.146 2.606 -55.108 1.00 55.75 100 PHE A O 1
ATOM 821 N N . GLY A 1 101 ? -20.696 3.078 -53.473 1.00 46.56 101 GLY A N 1
ATOM 822 C CA . GLY A 1 101 ? -21.610 3.912 -52.680 1.00 46.56 101 GLY A CA 1
ATOM 823 C C . GLY A 1 101 ? -21.780 5.349 -53.194 1.00 46.56 101 GLY A C 1
ATOM 824 O O . GLY A 1 101 ? -21.584 6.284 -52.422 1.00 46.56 101 GLY A O 1
ATOM 825 N N . GLY A 1 102 ? -22.109 5.541 -54.477 1.00 45.22 102 GLY A N 1
ATOM 826 C CA . GLY A 1 102 ? -22.276 6.864 -55.096 1.00 45.22 102 GLY A CA 1
ATOM 827 C C . GLY A 1 102 ? -23.610 7.044 -55.829 1.00 45.22 102 GLY A C 1
ATOM 828 O O . GLY A 1 102 ? -23.788 6.489 -56.905 1.00 45.22 102 GLY A O 1
ATOM 829 N N . ASN A 1 103 ? -24.512 7.838 -55.244 1.00 34.06 103 ASN A N 1
ATOM 830 C CA . ASN A 1 103 ? -25.581 8.631 -55.885 1.00 34.06 103 ASN A CA 1
ATOM 831 C C . ASN A 1 103 ? -26.159 9.544 -54.783 1.00 34.06 103 ASN A C 1
ATOM 833 O O . ASN A 1 103 ? -26.515 9.055 -53.716 1.00 34.06 103 ASN A O 1
ATOM 837 N N . GLU A 1 104 ? -26.075 10.873 -54.846 1.00 44.66 104 GLU A N 1
ATOM 838 C CA . GLU A 1 104 ? -26.639 11.824 -55.825 1.00 44.66 104 GLU A CA 1
ATOM 839 C C . GLU A 1 104 ? -28.153 12.055 -55.645 1.00 44.66 104 GLU A C 1
ATOM 841 O O . GLU A 1 104 ? -28.983 11.385 -56.251 1.00 44.66 104 GLU A O 1
ATOM 846 N N . SER A 1 105 ? -28.499 13.070 -54.838 1.00 36.16 105 SER A N 1
ATOM 847 C CA . SER A 1 105 ? -29.802 13.753 -54.880 1.00 36.16 105 SER A CA 1
ATOM 848 C C . SER A 1 105 ? -29.757 15.132 -54.192 1.00 36.16 105 SER A C 1
ATOM 850 O O . SER A 1 105 ? -30.030 15.244 -52.997 1.00 36.16 105 SER A O 1
ATOM 852 N N . ASN A 1 106 ? -29.380 16.182 -54.929 1.00 29.92 106 ASN A N 1
ATOM 853 C CA . ASN A 1 106 ? -30.230 17.363 -55.178 1.00 29.92 106 ASN A CA 1
ATOM 854 C C . ASN A 1 106 ? -29.433 18.525 -55.791 1.00 29.92 106 ASN A C 1
ATOM 856 O O . ASN A 1 106 ? -28.558 19.113 -55.158 1.00 29.92 106 ASN A O 1
ATOM 860 N N . LYS A 1 107 ? -29.826 18.913 -57.006 1.00 40.09 107 LYS A N 1
ATOM 861 C CA . LYS A 1 107 ? -29.598 20.248 -57.564 1.00 40.09 107 LYS A CA 1
ATOM 862 C C . LYS A 1 107 ? -30.935 20.976 -57.536 1.00 40.09 107 LYS A C 1
ATOM 864 O O . LYS A 1 107 ? -31.871 20.450 -58.116 1.00 40.09 107 LYS A O 1
ATOM 869 N N . GLU A 1 108 ? -30.983 22.165 -56.941 1.00 35.22 108 GLU A N 1
ATOM 870 C CA . GLU A 1 108 ? -31.641 23.349 -57.521 1.00 35.22 108 GLU A CA 1
ATOM 871 C C . GLU A 1 108 ? -31.519 24.562 -56.587 1.00 35.22 108 GLU A C 1
ATOM 873 O O . GLU A 1 108 ? -32.145 24.633 -55.533 1.00 35.22 108 GLU A O 1
ATOM 878 N N . ASN A 1 109 ? -30.704 25.539 -56.993 1.00 31.31 109 ASN A N 1
ATOM 879 C CA . ASN A 1 109 ? -31.211 26.868 -57.350 1.00 31.31 109 ASN A CA 1
ATOM 880 C C . ASN A 1 109 ? -30.072 27.743 -57.898 1.00 31.31 109 ASN A C 1
ATOM 882 O O . ASN A 1 109 ? -29.124 28.077 -57.190 1.00 31.31 109 ASN A O 1
ATOM 886 N N . GLN A 1 110 ? -30.190 28.131 -59.168 1.00 36.47 110 GLN A N 1
ATOM 887 C CA . GLN A 1 110 ? -29.415 29.204 -59.792 1.00 36.47 110 GLN A CA 1
ATOM 888 C C . GLN A 1 110 ? -30.398 30.273 -60.270 1.00 36.47 110 GLN A C 1
ATOM 890 O O . GLN A 1 110 ? -31.244 29.981 -61.109 1.00 36.47 110 GLN A O 1
ATOM 895 N N . VAL A 1 111 ? -30.228 31.514 -59.811 1.00 32.03 111 VAL A N 1
ATOM 896 C CA . VAL A 1 111 ? -30.697 32.716 -60.519 1.00 32.03 111 VAL A CA 1
ATOM 897 C C . VAL A 1 111 ? -29.587 33.770 -60.438 1.00 32.03 111 VAL A C 1
ATOM 899 O O . VAL A 1 111 ? -28.922 33.903 -59.413 1.00 32.03 111 VAL A O 1
ATOM 902 N N . LEU A 1 112 ? -29.347 34.459 -61.555 1.00 32.34 112 LEU A N 1
ATOM 903 C CA . LEU A 1 112 ? -28.167 35.280 -61.864 1.00 32.34 112 LEU A CA 1
ATOM 904 C C . LEU A 1 112 ? -28.501 36.784 -61.908 1.00 32.34 112 LEU A C 1
ATOM 906 O O . LEU A 1 112 ? -29.531 37.104 -62.489 1.00 32.34 112 LEU A O 1
ATOM 910 N N . ILE A 1 113 ? -27.588 37.659 -61.436 1.00 30.16 113 ILE A N 1
ATOM 911 C CA . ILE A 1 113 ? -27.125 38.981 -61.974 1.00 30.16 113 ILE A CA 1
ATOM 912 C C . ILE A 1 113 ? -25.744 39.252 -61.299 1.00 30.16 113 ILE A C 1
ATOM 914 O O . ILE A 1 113 ? -25.582 38.860 -60.147 1.00 30.16 113 ILE A O 1
ATOM 918 N N . GLY A 1 114 ? -24.698 39.875 -61.869 1.00 28.44 114 GLY A N 1
ATOM 919 C CA . GLY A 1 114 ? -24.425 40.318 -63.250 1.00 28.44 114 GLY A CA 1
ATOM 920 C C . GLY A 1 114 ? -23.580 41.617 -63.309 1.00 28.44 114 GLY A C 1
ATOM 921 O O . GLY A 1 114 ? -24.092 42.668 -62.945 1.00 28.44 114 GLY A O 1
ATOM 922 N N . GLY A 1 115 ? -22.328 41.552 -63.803 1.00 27.27 115 GLY A N 1
ATOM 923 C CA . GLY A 1 115 ? -21.384 42.693 -63.946 1.00 27.27 115 GLY A CA 1
ATOM 924 C C . GLY A 1 115 ? -20.494 42.915 -62.702 1.00 27.27 115 GLY A C 1
ATOM 925 O O . GLY A 1 115 ? -21.029 43.039 -61.609 1.00 27.27 115 GLY A O 1
ATOM 926 N N . GLU A 1 116 ? -19.152 42.882 -62.680 1.00 26.22 116 GLU A N 1
ATOM 927 C CA . GLU A 1 116 ? -18.041 43.077 -63.647 1.00 26.22 116 GLU A CA 1
ATOM 928 C 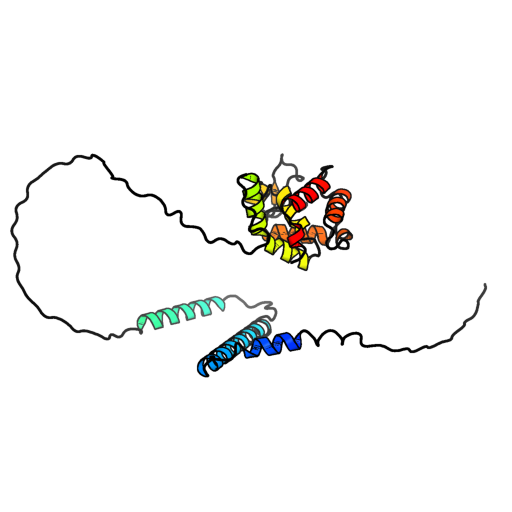C . GLU A 1 116 ? -17.489 44.522 -63.749 1.00 26.22 116 GLU A C 1
ATOM 930 O O . GLU A 1 116 ? -18.100 45.374 -64.382 1.00 26.22 116 GLU A O 1
ATOM 935 N N . GLN A 1 117 ? -16.312 44.771 -63.141 1.00 26.81 117 GLN A N 1
ATOM 936 C CA . GLN A 1 117 ? -15.067 45.344 -63.718 1.00 26.81 117 GLN A CA 1
ATOM 937 C C . GLN A 1 117 ? -14.139 45.999 -62.665 1.00 26.81 117 GLN A C 1
ATOM 939 O O . GLN A 1 117 ? -14.525 46.240 -61.524 1.00 26.81 117 GLN A O 1
ATOM 944 N N . LYS A 1 118 ? -12.860 46.157 -63.040 1.00 29.48 118 LYS A N 1
ATOM 945 C CA . LYS A 1 118 ? -11.717 46.582 -62.206 1.00 29.48 118 LYS A CA 1
ATOM 946 C C . LYS A 1 118 ? -11.397 48.063 -62.421 1.00 29.48 118 LYS A C 1
ATOM 948 O O . LYS A 1 118 ? -11.477 48.498 -63.562 1.00 29.48 118 LYS A O 1
ATOM 953 N N . GLU A 1 119 ? -10.788 48.719 -61.430 1.00 26.36 119 GLU A N 1
ATOM 954 C CA . GLU A 1 119 ? -9.596 49.546 -61.694 1.00 26.36 119 GLU A CA 1
ATOM 955 C C . GLU A 1 119 ? -8.678 49.661 -60.460 1.00 26.36 119 GLU A C 1
ATOM 957 O O . GLU A 1 119 ? -9.099 49.387 -59.335 1.00 26.36 119 GLU A O 1
ATOM 962 N N . ASN A 1 120 ? -7.401 49.982 -60.693 1.00 24.39 120 ASN A N 1
ATOM 963 C CA . ASN A 1 120 ? -6.329 50.013 -59.693 1.00 24.39 120 ASN A CA 1
ATOM 964 C C . ASN A 1 120 ? -6.078 51.432 -59.158 1.00 24.39 120 ASN A C 1
ATOM 966 O O . ASN A 1 120 ? -6.080 52.383 -59.935 1.00 24.39 120 ASN A O 1
ATOM 970 N N . SER A 1 121 ? -5.616 51.532 -57.910 1.00 28.48 121 SER A N 1
ATOM 971 C CA . SER A 1 121 ? -4.523 52.452 -57.552 1.00 28.48 121 SER A CA 1
ATOM 972 C C . SER A 1 121 ? -3.840 51.975 -56.267 1.00 28.48 121 SER A C 1
ATOM 974 O O . SER A 1 121 ? -4.467 51.931 -55.210 1.00 28.48 121 SER A O 1
ATOM 976 N N . GLU A 1 122 ? -2.569 51.592 -56.367 1.00 31.39 122 GLU A N 1
ATOM 977 C CA . GLU A 1 122 ? -1.718 51.238 -55.227 1.00 31.39 122 GLU A CA 1
ATOM 978 C C . GLU A 1 122 ? -1.130 52.506 -54.595 1.00 31.39 122 GLU A C 1
ATOM 980 O O . GLU A 1 122 ? -0.737 53.415 -55.324 1.00 31.39 122 GLU A O 1
ATOM 985 N N . GLU A 1 123 ? -0.958 52.534 -53.269 1.00 30.38 123 GLU A N 1
ATOM 986 C CA . GLU A 1 123 ? 0.089 53.365 -52.667 1.00 30.38 123 GLU A CA 1
ATOM 987 C C . GLU A 1 123 ? 0.766 52.648 -51.483 1.00 30.38 123 GLU A C 1
ATOM 989 O O . GLU A 1 123 ? 0.145 52.227 -50.507 1.00 30.38 123 GLU A O 1
ATOM 994 N N . SER A 1 124 ? 2.073 52.475 -51.648 1.00 32.09 124 SER A N 1
ATOM 995 C CA . SER A 1 124 ? 3.117 52.094 -50.687 1.00 32.09 124 SER A CA 1
ATOM 996 C C . SER A 1 124 ? 3.230 53.093 -49.510 1.00 32.09 124 SER A C 1
ATOM 998 O O . SER A 1 124 ? 2.833 54.238 -49.668 1.00 32.09 124 SER A O 1
ATOM 1000 N N . ASN A 1 125 ? 3.837 52.828 -48.345 1.00 37.66 125 ASN A N 1
ATOM 1001 C CA . ASN A 1 125 ? 4.668 51.711 -47.880 1.00 37.66 125 ASN A CA 1
ATOM 1002 C C . ASN A 1 125 ? 4.821 51.751 -46.335 1.00 37.66 125 ASN A C 1
ATOM 1004 O O . ASN A 1 125 ? 4.413 52.707 -45.681 1.00 37.66 125 ASN A O 1
ATOM 1008 N N . ASP A 1 126 ? 5.549 50.757 -45.819 1.00 33.28 126 ASP A N 1
ATOM 1009 C CA . ASP A 1 126 ? 6.332 50.752 -44.571 1.00 33.28 126 ASP A CA 1
ATOM 1010 C C . ASP A 1 126 ? 5.661 50.503 -43.205 1.00 33.28 126 ASP A C 1
ATOM 1012 O O . ASP A 1 126 ? 4.659 51.073 -42.780 1.00 33.28 126 ASP A O 1
ATOM 1016 N N . ALA A 1 127 ? 6.304 49.572 -42.498 1.00 35.53 127 ALA A N 1
ATOM 1017 C CA . ALA A 1 127 ? 5.921 49.006 -41.217 1.00 35.53 127 ALA A CA 1
ATOM 1018 C C . ALA A 1 127 ? 6.242 49.919 -40.024 1.00 35.53 127 ALA A C 1
ATOM 1020 O O . ALA A 1 127 ? 7.196 50.690 -40.077 1.00 35.53 127 ALA A O 1
ATOM 1021 N N . LEU A 1 128 ? 5.599 49.657 -38.876 1.00 30.89 128 LEU A N 1
ATOM 1022 C CA . LEU A 1 128 ? 6.351 49.340 -37.651 1.00 30.89 128 LEU A CA 1
ATOM 1023 C C . LEU A 1 128 ? 5.504 48.688 -36.545 1.00 30.89 128 LEU A C 1
ATOM 1025 O O . LEU A 1 128 ? 4.326 48.966 -36.345 1.00 30.89 128 LEU A O 1
ATOM 1029 N N . PHE A 1 129 ? 6.171 47.795 -35.820 1.00 34.34 129 PHE A N 1
ATOM 1030 C CA . PHE A 1 129 ? 5.706 47.054 -34.649 1.00 34.34 129 PHE A CA 1
ATOM 1031 C C . PHE A 1 129 ? 5.431 47.989 -33.453 1.00 34.34 129 PHE A C 1
ATOM 1033 O O . PHE A 1 129 ? 6.344 48.691 -33.022 1.00 34.34 129 PHE A O 1
ATOM 1040 N N . ALA A 1 130 ? 4.253 47.909 -32.823 1.00 31.53 130 ALA A N 1
ATOM 1041 C CA . ALA A 1 130 ? 4.077 48.248 -31.403 1.00 31.53 130 ALA A CA 1
ATOM 1042 C C . ALA A 1 130 ? 2.813 47.588 -30.822 1.00 31.53 130 ALA A C 1
ATOM 1044 O O . ALA A 1 130 ? 1.748 47.605 -31.432 1.00 31.53 130 ALA A O 1
ATOM 1045 N N . ALA A 1 131 ? 2.931 46.993 -29.634 1.00 33.84 131 ALA A N 1
ATOM 1046 C CA . ALA A 1 131 ? 1.854 46.243 -28.993 1.00 33.84 131 ALA A CA 1
ATOM 1047 C C . ALA A 1 131 ? 0.963 47.114 -28.090 1.00 33.84 131 ALA A C 1
ATOM 1049 O O . ALA A 1 131 ? 1.456 47.941 -27.324 1.00 33.84 131 ALA A O 1
ATOM 1050 N N . SER A 1 132 ? -0.341 46.824 -28.080 1.00 30.78 132 SER A N 1
ATOM 1051 C CA . SER A 1 132 ? -1.220 47.033 -26.918 1.00 30.78 132 SER A CA 1
ATOM 1052 C C . SER A 1 132 ? -2.472 46.163 -27.033 1.00 30.78 132 SER A C 1
ATOM 1054 O O . SER A 1 132 ? -3.404 46.485 -27.763 1.00 30.78 132 SER A O 1
ATOM 1056 N N . PHE A 1 133 ? -2.494 45.050 -26.296 1.00 37.47 133 PHE A N 1
ATOM 1057 C CA . PHE A 1 133 ? -3.703 44.249 -26.105 1.00 37.47 133 PHE A CA 1
ATOM 1058 C C . PHE A 1 133 ? -4.552 44.848 -24.974 1.00 37.47 133 PHE A C 1
ATOM 1060 O O . PHE A 1 133 ? -4.033 45.016 -23.866 1.00 37.47 133 PHE A O 1
ATOM 1067 N N . PRO A 1 134 ? -5.852 45.118 -25.185 1.00 37.09 134 PRO A N 1
ATOM 1068 C CA . PRO A 1 134 ? -6.752 45.453 -24.094 1.00 37.09 134 PRO A CA 1
ATOM 1069 C C . PRO A 1 134 ? -7.141 44.187 -23.312 1.00 37.09 134 PRO A C 1
ATOM 1071 O O . PRO A 1 134 ? -7.602 43.200 -23.880 1.00 37.09 134 PRO A O 1
ATOM 1074 N N . SER A 1 135 ? -7.017 44.235 -21.985 1.00 39.50 135 SER A N 1
ATOM 1075 C CA . SER A 1 135 ? -7.838 43.393 -21.098 1.00 39.50 135 SER A CA 1
ATOM 1076 C C . SER A 1 135 ? -9.288 43.902 -21.167 1.00 39.50 135 SER A C 1
ATOM 1078 O O . SER A 1 135 ? -9.464 45.121 -21.249 1.00 39.50 135 SER A O 1
ATOM 1080 N N . PRO A 1 136 ? -10.328 43.044 -21.101 1.00 45.09 136 PRO A N 1
ATOM 1081 C CA . PRO A 1 136 ? -10.731 42.523 -19.788 1.00 45.09 136 PRO A CA 1
ATOM 1082 C C . PRO A 1 136 ? -11.412 41.136 -19.765 1.00 45.09 136 PRO A C 1
ATOM 1084 O O . PRO A 1 136 ? -11.964 40.666 -20.751 1.00 45.09 136 PRO A O 1
ATOM 1087 N N . MET A 1 137 ? -11.463 40.551 -18.563 1.00 34.56 137 MET A N 1
ATOM 1088 C CA . MET A 1 137 ? -12.653 40.015 -17.866 1.00 34.56 137 MET A CA 1
ATOM 1089 C C . MET A 1 137 ? -12.314 38.812 -16.978 1.00 34.56 137 MET A C 1
ATOM 1091 O O . MET A 1 137 ? -11.504 37.951 -17.310 1.00 34.56 137 MET A O 1
ATOM 1095 N N . LYS A 1 138 ? -12.922 38.816 -15.789 1.00 42.59 138 LYS A N 1
ATOM 1096 C CA . LYS A 1 138 ? -12.716 37.838 -14.720 1.00 42.59 138 LYS A CA 1
ATOM 1097 C C . LYS A 1 138 ? -13.669 36.646 -14.858 1.00 42.59 138 LYS A C 1
ATOM 1099 O O . LYS A 1 138 ? -14.694 36.728 -15.523 1.00 42.59 138 LYS A O 1
ATOM 1104 N N . ASP A 1 139 ? -13.348 35.599 -14.103 1.00 44.69 139 ASP A N 1
ATOM 1105 C CA . ASP A 1 139 ? -14.289 34.617 -13.557 1.00 44.69 139 ASP A CA 1
ATOM 1106 C C . ASP A 1 139 ? -15.102 33.756 -14.537 1.00 44.69 139 ASP A C 1
ATOM 1108 O O . ASP A 1 139 ? -16.322 33.861 -14.645 1.00 44.69 139 ASP A O 1
ATOM 1112 N N . LYS A 1 140 ? -14.450 32.703 -15.053 1.00 36.31 140 LYS A N 1
ATOM 1113 C CA . LYS A 1 140 ? -15.074 31.369 -15.009 1.00 36.31 140 LYS A CA 1
ATOM 1114 C C . LYS A 1 140 ? -14.044 30.248 -14.861 1.00 36.31 140 LYS A C 1
ATOM 1116 O O . LYS A 1 140 ? -13.546 29.683 -15.828 1.00 36.31 140 LYS A O 1
ATOM 1121 N N . LYS A 1 141 ? -13.734 29.903 -13.607 1.00 38.00 141 LYS A N 1
ATOM 1122 C CA . LYS A 1 141 ? -12.988 28.686 -13.262 1.00 38.00 141 LYS A CA 1
ATOM 1123 C C . LYS A 1 141 ? -13.881 27.480 -13.545 1.00 38.00 141 LYS A C 1
ATOM 1125 O O . LYS A 1 141 ? -14.726 27.132 -12.720 1.00 38.00 141 LYS A O 1
ATOM 1130 N N . GLU A 1 142 ? -13.717 26.880 -14.718 1.00 38.44 142 GLU A N 1
ATOM 1131 C CA . GLU A 1 142 ? -14.499 25.717 -15.125 1.00 38.44 142 GLU A CA 1
ATOM 1132 C C . GLU A 1 142 ? -14.256 24.555 -14.150 1.00 38.44 142 GLU A C 1
ATOM 1134 O O . GLU A 1 142 ? -13.130 24.110 -13.905 1.00 38.44 142 GLU A O 1
ATOM 1139 N N . ARG A 1 143 ? -15.333 24.149 -13.477 1.00 38.75 143 ARG A N 1
ATOM 1140 C CA . ARG A 1 143 ? -15.294 23.238 -12.336 1.00 38.75 143 ARG A CA 1
ATOM 1141 C C . ARG A 1 143 ? -15.280 21.812 -12.867 1.00 38.75 143 ARG A C 1
ATOM 1143 O O . ARG A 1 143 ? -16.335 21.286 -13.210 1.00 38.75 143 ARG A O 1
ATOM 1150 N N . LEU A 1 144 ? -14.096 21.195 -12.908 1.00 41.03 144 LEU A N 1
ATOM 1151 C CA . LEU A 1 144 ? -13.967 19.757 -13.157 1.00 41.03 144 LEU A CA 1
ATOM 1152 C C . LEU A 1 144 ? -14.955 19.005 -12.253 1.00 41.03 144 LEU A C 1
ATOM 1154 O O . LEU A 1 144 ? -14.976 19.235 -11.041 1.00 41.03 144 LEU A O 1
ATOM 1158 N N . SER A 1 145 ? -15.785 18.161 -12.869 1.00 36.66 145 SER A N 1
ATOM 1159 C CA . SER A 1 145 ? -16.945 17.525 -12.244 1.00 36.66 145 SER A CA 1
ATOM 1160 C C . SER A 1 145 ? -16.576 16.813 -10.945 1.00 36.66 145 SER A C 1
ATOM 1162 O O . SER A 1 145 ? -15.700 15.943 -10.918 1.00 36.66 145 SER A O 1
ATOM 1164 N N . ASP A 1 146 ? -17.266 17.198 -9.880 1.00 44.16 146 ASP A N 1
ATOM 1165 C CA . ASP A 1 146 ? -16.992 16.764 -8.521 1.00 44.16 146 ASP A CA 1
ATOM 1166 C C . ASP A 1 146 ? -17.506 15.333 -8.280 1.00 44.16 146 ASP A C 1
ATOM 1168 O O . ASP A 1 146 ? -18.669 15.019 -8.522 1.00 44.16 146 ASP A O 1
ATOM 1172 N N . GLY A 1 147 ? -16.618 14.444 -7.834 1.00 43.91 147 GLY A N 1
ATOM 1173 C CA . GLY A 1 147 ? -16.917 13.034 -7.560 1.00 43.91 147 GLY A CA 1
ATOM 1174 C C . GLY A 1 147 ? -17.364 12.817 -6.114 1.00 43.91 147 GLY A C 1
ATOM 1175 O O . GLY A 1 147 ? -16.789 11.978 -5.420 1.00 43.91 147 GLY A O 1
ATOM 1176 N N . THR A 1 148 ? -18.318 13.623 -5.641 1.00 46.53 148 THR A N 1
ATOM 1177 C CA . THR A 1 148 ? -18.586 13.886 -4.213 1.00 46.53 148 THR A CA 1
ATOM 1178 C C . THR A 1 148 ? -19.498 12.879 -3.496 1.00 46.53 148 THR A C 1
ATOM 1180 O O . THR A 1 148 ? -19.875 13.115 -2.354 1.00 46.53 148 THR A O 1
ATOM 1183 N N . SER A 1 149 ? -19.856 11.747 -4.108 1.00 49.75 149 SER A N 1
ATOM 1184 C CA . SER A 1 149 ? -20.765 10.752 -3.501 1.00 49.75 149 SER A CA 1
ATOM 1185 C C . SER A 1 149 ? -20.077 9.578 -2.784 1.00 49.75 149 SER A C 1
ATOM 1187 O O . SER A 1 149 ? -20.757 8.687 -2.282 1.00 49.75 149 SER A O 1
ATOM 1189 N N . GLY A 1 150 ? -18.741 9.540 -2.728 1.00 59.00 150 GLY A N 1
ATOM 1190 C CA . GLY A 1 150 ? -17.998 8.508 -1.988 1.00 59.00 150 GLY A CA 1
ATOM 1191 C C . GLY A 1 150 ? -17.697 8.891 -0.527 1.00 59.00 150 GLY A C 1
ATOM 1192 O O . GLY A 1 150 ? -17.616 10.079 -0.224 1.00 59.00 150 GLY A O 1
ATOM 1193 N N . PRO A 1 151 ? -17.400 7.929 0.371 1.00 60.78 151 PRO A N 1
ATOM 1194 C CA . PRO A 1 151 ? -17.047 8.212 1.776 1.00 60.78 151 PRO A CA 1
ATOM 1195 C C . PRO A 1 151 ? -15.816 9.130 1.951 1.00 60.78 151 PRO A C 1
ATOM 1197 O O . PRO A 1 151 ? -15.648 9.769 2.984 1.00 60.78 151 PRO A O 1
ATOM 1200 N N . PHE A 1 152 ? -14.984 9.268 0.914 1.00 64.12 152 PHE A N 1
ATOM 1201 C CA . PHE A 1 152 ? -13.806 10.147 0.873 1.00 64.12 152 PHE A CA 1
ATOM 1202 C C . PHE A 1 152 ? -14.075 11.524 0.239 1.00 64.12 152 PHE A C 1
ATOM 1204 O O . PHE A 1 152 ? -13.134 12.250 -0.075 1.00 64.12 152 PHE A O 1
ATOM 1211 N N . ALA A 1 153 ? -15.336 11.883 -0.009 1.00 57.72 153 ALA A N 1
ATOM 1212 C CA . ALA A 1 153 ? -15.711 13.088 -0.746 1.00 57.72 153 ALA A CA 1
ATOM 1213 C C . ALA A 1 153 ? -15.455 14.395 0.017 1.00 57.72 153 ALA A C 1
ATOM 1215 O O . ALA A 1 153 ? -14.874 15.328 -0.533 1.00 57.72 153 ALA A O 1
ATOM 1216 N N . ASN A 1 154 ? -15.806 14.439 1.305 1.00 55.50 154 ASN A N 1
ATOM 1217 C CA . ASN A 1 154 ? -15.649 15.626 2.158 1.00 55.50 154 ASN A CA 1
ATOM 1218 C C . ASN A 1 154 ? -14.196 15.886 2.593 1.00 55.50 154 ASN A C 1
ATOM 1220 O O . ASN A 1 154 ? -13.922 16.756 3.415 1.00 55.50 154 ASN A O 1
ATOM 1224 N N . LEU A 1 155 ? -13.238 15.155 2.025 1.00 56.66 155 LEU A N 1
ATOM 1225 C CA . LEU A 1 155 ? -11.822 15.259 2.334 1.00 56.66 155 LEU A CA 1
ATOM 1226 C C . LEU A 1 155 ? -11.129 16.435 1.619 1.00 56.66 155 LEU A C 1
ATOM 1228 O O . LEU A 1 155 ? -9.975 16.312 1.202 1.00 56.66 155 LEU A O 1
ATOM 1232 N N . ALA A 1 156 ? -11.764 17.606 1.546 1.00 56.78 156 ALA A N 1
ATOM 1233 C CA . ALA A 1 156 ? -11.045 18.843 1.239 1.00 56.78 156 ALA A CA 1
ATOM 1234 C C . ALA A 1 156 ? -9.886 19.031 2.242 1.00 56.78 156 ALA A C 1
ATOM 1236 O O . ALA A 1 156 ? -10.011 18.706 3.422 1.00 56.78 156 ALA A O 1
ATOM 1237 N N . SER A 1 157 ? -8.716 19.452 1.762 1.00 63.25 157 SER A N 1
ATOM 1238 C CA . SER A 1 157 ? -7.559 19.748 2.611 1.00 63.25 157 SER A CA 1
ATOM 1239 C C . SER A 1 157 ? -6.551 20.595 1.862 1.00 63.25 157 SER A C 1
ATOM 1241 O O . SER A 1 157 ? -6.203 20.302 0.714 1.00 63.25 157 SER A O 1
ATOM 1243 N N . ASP A 1 158 ? -6.077 21.624 2.551 1.00 69.62 158 ASP A N 1
ATOM 1244 C CA . ASP A 1 158 ? -5.175 22.632 2.005 1.00 69.62 158 ASP A CA 1
ATOM 1245 C C . ASP A 1 158 ? -3.706 22.179 2.056 1.00 69.62 158 ASP A C 1
ATOM 1247 O O . ASP A 1 158 ? -2.846 22.739 1.376 1.00 69.62 158 ASP A O 1
ATOM 1251 N N . ASN A 1 159 ? -3.404 21.115 2.812 1.00 84.88 159 ASN A N 1
ATOM 1252 C CA . ASN A 1 159 ? -2.068 20.533 2.867 1.00 84.88 159 ASN A CA 1
ATOM 1253 C C . ASN A 1 159 ? -1.802 19.641 1.638 1.00 84.88 159 ASN A C 1
ATOM 1255 O O . ASN A 1 159 ? -2.517 18.673 1.370 1.00 84.88 159 ASN A O 1
ATOM 1259 N N . ILE A 1 160 ? -0.715 19.937 0.918 1.00 80.12 160 ILE A N 1
ATOM 1260 C CA . ILE A 1 160 ? -0.267 19.215 -0.282 1.00 80.12 160 ILE A CA 1
ATOM 1261 C C . ILE A 1 160 ? -0.072 17.712 -0.021 1.00 80.12 160 ILE A C 1
ATOM 1263 O O . ILE A 1 160 ? -0.485 16.899 -0.848 1.00 80.12 160 ILE A O 1
ATOM 1267 N N . ASP A 1 161 ? 0.524 17.332 1.113 1.00 83.81 161 ASP A N 1
ATOM 1268 C CA . ASP A 1 161 ? 0.765 15.925 1.472 1.00 83.81 161 ASP A CA 1
ATOM 1269 C C . ASP A 1 161 ? -0.548 15.145 1.616 1.00 83.81 161 ASP A C 1
ATOM 1271 O O . ASP A 1 161 ? -0.704 14.011 1.158 1.00 83.81 161 ASP A O 1
ATOM 1275 N N . ASP A 1 162 ? -1.532 15.814 2.204 1.00 89.38 162 ASP A N 1
ATOM 1276 C CA . ASP A 1 162 ? -2.848 15.272 2.478 1.00 89.38 162 ASP A CA 1
ATOM 1277 C C . ASP A 1 162 ? -3.671 15.143 1.188 1.00 89.38 162 ASP A C 1
ATOM 1279 O O . ASP A 1 162 ? -4.266 14.098 0.922 1.00 89.38 162 ASP A O 1
ATOM 1283 N N . LYS A 1 163 ? -3.608 16.157 0.315 1.00 90.81 163 LYS A N 1
ATOM 1284 C CA . LYS A 1 163 ? -4.179 16.127 -1.040 1.00 90.81 163 LYS A CA 1
ATOM 1285 C C . LYS A 1 163 ? -3.620 14.968 -1.877 1.00 90.81 163 LYS A C 1
ATOM 1287 O O . LYS A 1 163 ? -4.384 14.315 -2.590 1.00 90.81 163 LYS A O 1
ATOM 1292 N N . LYS A 1 164 ? -2.315 14.684 -1.776 1.00 93.44 164 LYS A N 1
ATOM 1293 C CA . LYS A 1 164 ? -1.662 13.542 -2.445 1.00 93.44 164 LYS A CA 1
ATOM 1294 C C . LYS A 1 164 ? -2.156 12.205 -1.895 1.00 93.44 164 LYS A C 1
ATOM 1296 O O . LYS A 1 164 ? -2.591 11.360 -2.676 1.00 93.44 164 LYS A O 1
ATOM 1301 N N . ALA A 1 165 ? -2.190 12.042 -0.568 1.00 95.56 165 ALA A N 1
ATOM 1302 C CA . ALA A 1 165 ? -2.748 10.849 0.075 1.00 95.56 165 ALA A CA 1
ATOM 1303 C C . ALA A 1 165 ? -4.192 10.579 -0.380 1.00 95.56 165 ALA A C 1
ATOM 1305 O O . ALA A 1 165 ? -4.531 9.471 -0.784 1.00 95.56 165 ALA A O 1
ATOM 1306 N N . LYS A 1 166 ? -5.030 11.615 -0.413 1.00 93.75 166 LYS A N 1
ATOM 1307 C CA . LYS A 1 166 ? -6.441 11.525 -0.817 1.00 93.75 166 LYS A CA 1
ATOM 1308 C C . LYS A 1 166 ? -6.618 11.208 -2.302 1.00 93.75 166 LYS A C 1
ATOM 1310 O O . LYS A 1 166 ? -7.475 10.399 -2.659 1.00 93.75 166 LYS A O 1
ATOM 1315 N N . ALA A 1 167 ? -5.775 11.766 -3.173 1.00 94.94 167 ALA A N 1
ATOM 1316 C CA . ALA A 1 167 ? -5.737 11.392 -4.585 1.00 94.94 167 ALA A CA 1
ATOM 1317 C C . ALA A 1 167 ? -5.346 9.913 -4.778 1.00 94.94 167 ALA A C 1
ATOM 1319 O O . ALA A 1 167 ? -5.955 9.225 -5.599 1.00 94.94 167 ALA A O 1
ATOM 1320 N N . TYR A 1 168 ? -4.389 9.412 -3.989 1.00 97.44 168 TYR A N 1
ATOM 1321 C CA . TYR A 1 168 ? -3.992 8.004 -3.975 1.00 97.44 168 TYR A CA 1
ATOM 1322 C C . TYR A 1 168 ? -5.127 7.088 -3.489 1.00 97.44 168 TYR A C 1
ATOM 1324 O O . TYR A 1 168 ? -5.474 6.130 -4.182 1.00 97.44 168 TYR A O 1
ATOM 1332 N N . ILE A 1 169 ? -5.770 7.423 -2.363 1.00 97.62 169 ILE A N 1
ATOM 1333 C CA . ILE A 1 169 ? -6.925 6.687 -1.816 1.00 97.62 169 ILE A CA 1
ATOM 1334 C C . ILE A 1 169 ? -8.035 6.587 -2.863 1.00 97.62 169 ILE A C 1
ATOM 1336 O O . ILE A 1 169 ? -8.485 5.488 -3.182 1.00 97.62 169 ILE A O 1
ATOM 1340 N N . ARG A 1 170 ? -8.421 7.713 -3.478 1.00 96.19 170 ARG A N 1
ATOM 1341 C CA . ARG A 1 170 ? -9.449 7.744 -4.530 1.00 96.19 170 ARG A CA 1
ATOM 1342 C C . ARG A 1 170 ? -9.070 6.915 -5.761 1.00 96.19 170 ARG A C 1
ATOM 1344 O O . ARG A 1 170 ? -9.946 6.307 -6.368 1.00 96.19 170 ARG A O 1
ATOM 1351 N N . ARG A 1 171 ? -7.786 6.883 -6.139 1.00 96.31 171 ARG A N 1
ATOM 1352 C CA . ARG A 1 171 ? -7.289 6.096 -7.281 1.00 96.31 171 ARG A CA 1
ATOM 1353 C C . ARG A 1 171 ? -7.349 4.590 -7.021 1.00 96.31 171 ARG A C 1
ATOM 1355 O O . ARG A 1 171 ? -7.632 3.836 -7.949 1.00 96.31 171 ARG A O 1
ATOM 1362 N N . PHE A 1 172 ? -7.068 4.154 -5.794 1.00 98.06 172 PHE A N 1
ATOM 1363 C CA . PHE A 1 172 ? -6.893 2.737 -5.472 1.00 98.06 172 PHE A CA 1
ATOM 1364 C C . PHE A 1 172 ? -8.011 2.118 -4.619 1.00 98.06 172 PHE A C 1
ATOM 1366 O O . PHE A 1 172 ? -7.983 0.908 -4.422 1.00 98.06 172 PHE A O 1
ATOM 1373 N N . SER A 1 173 ? -9.011 2.870 -4.146 1.00 97.12 173 SER A N 1
ATOM 1374 C CA . SER A 1 173 ? -10.086 2.360 -3.267 1.00 97.12 173 SER A CA 1
ATOM 1375 C C . SER A 1 173 ? -10.787 1.122 -3.835 1.00 97.12 173 SER A C 1
ATOM 1377 O O . SER A 1 173 ? -10.817 0.079 -3.187 1.00 97.12 173 SER A O 1
ATOM 1379 N N . LYS A 1 174 ? -11.243 1.184 -5.093 1.00 96.69 174 LYS A N 1
ATOM 1380 C CA . LYS A 1 174 ? -11.853 0.042 -5.802 1.00 96.69 174 LYS A CA 1
ATOM 1381 C C . LYS A 1 174 ? -10.906 -1.158 -5.938 1.00 96.69 174 LYS A C 1
ATOM 1383 O O . LYS A 1 174 ? -11.360 -2.298 -5.935 1.00 96.69 174 LYS A O 1
ATOM 1388 N N . VAL A 1 175 ? -9.595 -0.919 -6.041 1.00 97.69 175 VAL A N 1
ATOM 1389 C CA . VAL A 1 175 ? -8.579 -1.985 -6.083 1.00 97.69 175 VAL A CA 1
ATOM 1390 C C . VAL A 1 175 ? -8.401 -2.601 -4.695 1.00 97.69 175 VAL A C 1
ATOM 1392 O O . VAL A 1 175 ? -8.362 -3.819 -4.586 1.00 97.69 175 VAL A O 1
ATOM 1395 N N . ALA A 1 176 ? -8.351 -1.792 -3.634 1.00 98.12 176 ALA A N 1
ATOM 1396 C CA . ALA A 1 176 ? -8.259 -2.267 -2.255 1.00 98.12 176 ALA A CA 1
ATOM 1397 C C . ALA A 1 176 ? -9.450 -3.164 -1.883 1.00 98.12 176 ALA A C 1
ATOM 1399 O O . ALA A 1 176 ? -9.238 -4.282 -1.425 1.00 98.12 176 ALA A O 1
ATOM 1400 N N . ILE A 1 177 ? -10.672 -2.714 -2.182 1.00 98.12 177 ILE A N 1
ATOM 1401 C CA . ILE A 1 177 ? -11.923 -3.459 -1.968 1.00 98.12 177 ILE A CA 1
ATOM 1402 C C . ILE A 1 177 ? -11.931 -4.763 -2.790 1.00 98.12 177 ILE A C 1
ATOM 1404 O O . ILE A 1 177 ? -12.133 -5.849 -2.250 1.00 98.12 177 ILE A O 1
ATOM 1408 N N . SER A 1 178 ? -11.601 -4.703 -4.088 1.00 98.12 178 SER A N 1
ATOM 1409 C CA . SER A 1 178 ? -11.531 -5.904 -4.938 1.00 98.12 178 SER A CA 1
ATOM 1410 C C . SER A 1 178 ? -10.498 -6.930 -4.452 1.00 98.12 178 SER A C 1
ATOM 1412 O O . SER A 1 178 ? -10.747 -8.135 -4.531 1.00 98.12 178 SER A O 1
ATOM 1414 N N . GLU A 1 179 ? -9.345 -6.478 -3.959 1.00 97.88 179 GLU A N 1
ATOM 1415 C CA . GLU A 1 179 ? -8.316 -7.355 -3.397 1.00 97.88 179 GLU A CA 1
ATOM 1416 C C . GLU A 1 179 ? -8.720 -7.896 -2.015 1.00 97.88 179 GLU A C 1
ATOM 1418 O O . GLU A 1 179 ? -8.400 -9.045 -1.711 1.00 97.88 179 GLU A O 1
ATOM 1423 N N . MET A 1 180 ? -9.482 -7.135 -1.219 1.00 97.62 180 MET A N 1
ATOM 1424 C CA . MET A 1 180 ? -10.059 -7.596 0.046 1.00 97.62 180 MET A CA 1
ATOM 1425 C C . MET A 1 180 ? -11.022 -8.761 -0.165 1.00 97.62 180 MET A C 1
ATOM 1427 O O . MET A 1 180 ? -10.811 -9.822 0.422 1.00 97.62 180 MET A O 1
ATOM 1431 N N . HIS A 1 181 ? -12.021 -8.628 -1.044 1.00 97.00 181 HIS A N 1
ATOM 1432 C CA . HIS A 1 181 ? -12.948 -9.735 -1.317 1.00 97.00 181 HIS A CA 1
ATOM 1433 C C . HIS A 1 181 ? -12.234 -10.972 -1.880 1.00 97.00 181 HIS A C 1
ATOM 1435 O O . HIS A 1 181 ? -12.637 -12.099 -1.599 1.00 97.00 181 HIS A O 1
ATOM 1441 N N . LYS A 1 182 ? -11.169 -10.778 -2.672 1.00 97.38 182 LYS A N 1
ATOM 1442 C CA . LYS A 1 182 ? -10.445 -11.879 -3.318 1.00 97.38 182 LYS A CA 1
ATOM 1443 C C . LYS A 1 182 ? -9.461 -12.606 -2.392 1.00 97.38 182 LYS A C 1
ATOM 1445 O O . LYS A 1 182 ? -9.269 -13.807 -2.564 1.00 97.38 182 LYS A O 1
ATOM 1450 N N . PHE A 1 183 ? -8.818 -11.905 -1.456 1.00 97.00 183 PHE A N 1
ATOM 1451 C CA . PHE A 1 183 ? -7.729 -12.457 -0.635 1.00 97.00 183 PHE A CA 1
ATOM 1452 C C . PHE A 1 183 ? -7.968 -12.408 0.879 1.00 97.00 183 PHE A C 1
ATOM 1454 O O . PHE A 1 183 ? -7.150 -12.942 1.620 1.00 97.00 183 PHE A O 1
ATOM 1461 N N . GLY A 1 184 ? -9.049 -11.788 1.361 1.00 96.00 184 GLY A N 1
ATOM 1462 C CA . GLY A 1 184 ? -9.378 -11.695 2.791 1.00 96.00 184 GLY A CA 1
ATOM 1463 C C . GLY A 1 184 ? -8.498 -10.732 3.600 1.00 96.00 184 GLY A C 1
ATOM 1464 O O . GLY A 1 184 ? -8.481 -10.805 4.827 1.00 96.00 184 GLY A O 1
ATOM 1465 N N . ILE A 1 185 ? -7.751 -9.850 2.930 1.00 97.56 185 ILE A N 1
ATOM 1466 C CA . ILE A 1 185 ? -6.913 -8.815 3.553 1.00 97.56 185 ILE A CA 1
ATOM 1467 C C . ILE A 1 185 ? -7.746 -7.530 3.643 1.00 97.56 185 ILE A C 1
ATOM 1469 O O . ILE A 1 185 ? -8.185 -7.084 2.585 1.00 97.56 185 ILE A O 1
ATOM 1473 N N . PRO A 1 186 ? -7.931 -6.902 4.820 1.00 98.25 186 PRO A N 1
ATOM 1474 C CA . PRO A 1 186 ? -8.682 -5.653 4.935 1.00 98.25 186 PRO A CA 1
ATOM 1475 C C . PRO A 1 186 ? -8.200 -4.594 3.934 1.00 98.25 186 PRO A C 1
ATOM 1477 O O . PRO A 1 186 ? -6.992 -4.358 3.778 1.00 98.25 186 PRO A O 1
ATOM 1480 N N . ALA A 1 187 ? -9.148 -3.966 3.244 1.00 98.38 187 ALA A N 1
ATOM 1481 C CA . ALA A 1 187 ? -8.884 -2.911 2.281 1.00 98.38 187 ALA A CA 1
ATOM 1482 C C . ALA A 1 187 ? -8.217 -1.705 2.963 1.00 98.38 187 ALA A C 1
ATOM 1484 O O . ALA A 1 187 ? -7.304 -1.110 2.383 1.00 98.38 187 ALA A O 1
ATOM 1485 N N . SER A 1 188 ? -8.586 -1.418 4.216 1.00 98.44 188 SER A N 1
ATOM 1486 C CA . SER A 1 188 ? -7.960 -0.420 5.089 1.00 98.44 188 SER A CA 1
ATOM 1487 C C . SER A 1 188 ? -6.452 -0.643 5.253 1.00 98.44 188 SER A C 1
ATOM 1489 O O . SER A 1 188 ? -5.648 0.247 4.965 1.00 98.44 188 SER A O 1
ATOM 1491 N N . ILE A 1 189 ? -6.054 -1.863 5.628 1.00 98.50 189 ILE A N 1
ATOM 1492 C CA . ILE A 1 189 ? -4.659 -2.291 5.796 1.00 98.50 189 ILE A CA 1
ATOM 1493 C C . ILE A 1 189 ? -3.900 -2.175 4.484 1.00 98.50 189 ILE A C 1
ATOM 1495 O O . ILE A 1 189 ? -2.832 -1.561 4.439 1.00 98.50 189 ILE A O 1
ATOM 1499 N N . LYS A 1 190 ? -4.460 -2.718 3.399 1.00 98.19 190 LYS A N 1
ATOM 1500 C CA . LYS A 1 190 ? -3.796 -2.704 2.094 1.00 98.19 190 LYS A CA 1
ATOM 1501 C C . LYS A 1 190 ? -3.615 -1.277 1.564 1.00 98.19 190 LYS A C 1
ATOM 1503 O O . LYS A 1 190 ? -2.570 -0.967 0.991 1.00 98.19 190 LYS A O 1
ATOM 1508 N N . MET A 1 191 ? -4.596 -0.401 1.790 1.00 98.62 191 MET A N 1
ATOM 1509 C CA . MET A 1 191 ? -4.521 1.017 1.440 1.00 98.62 191 MET A CA 1
ATOM 1510 C C . MET A 1 191 ? -3.482 1.763 2.282 1.00 98.62 191 MET A C 1
ATOM 1512 O O . MET A 1 191 ? -2.669 2.497 1.722 1.00 98.62 191 MET A O 1
ATOM 1516 N N . ALA A 1 192 ? -3.459 1.546 3.598 1.00 98.62 192 ALA A N 1
ATOM 1517 C CA . ALA A 1 192 ? -2.497 2.176 4.498 1.00 98.62 192 ALA A CA 1
ATOM 1518 C C . ALA A 1 192 ? -1.051 1.760 4.185 1.00 98.62 192 ALA A C 1
ATOM 1520 O O . ALA A 1 192 ? -0.179 2.622 4.088 1.00 98.62 192 ALA A O 1
ATOM 1521 N N . GLN A 1 193 ? -0.805 0.469 3.933 1.00 98.50 193 GLN A N 1
ATOM 1522 C CA . GLN A 1 193 ? 0.492 -0.001 3.435 1.00 98.50 193 GLN A CA 1
ATOM 1523 C C . GLN A 1 193 ? 0.825 0.663 2.094 1.00 98.50 193 GLN A C 1
ATOM 1525 O O . GLN A 1 193 ? 1.885 1.262 1.956 1.00 98.50 193 GLN A O 1
ATOM 1530 N N . GLY A 1 194 ? -0.104 0.660 1.132 1.00 98.38 194 GLY A N 1
ATOM 1531 C CA . GLY A 1 194 ? 0.099 1.321 -0.158 1.00 98.38 194 GLY A CA 1
ATOM 1532 C C . GLY A 1 194 ? 0.476 2.803 -0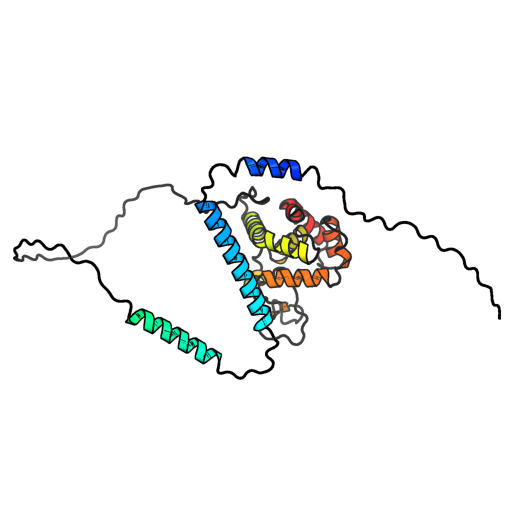.025 1.00 98.38 194 GLY A C 1
ATOM 1533 O O . GLY A 1 194 ? 1.377 3.258 -0.723 1.00 98.38 194 GLY A O 1
ATOM 1534 N N . LEU A 1 195 ? -0.157 3.554 0.880 1.00 98.19 195 LEU A N 1
ATOM 1535 C CA . LEU A 1 195 ? 0.162 4.961 1.150 1.00 98.19 195 LEU A CA 1
ATOM 1536 C C . LEU A 1 195 ? 1.563 5.156 1.743 1.00 98.19 195 LEU A C 1
ATOM 1538 O O . LEU A 1 195 ? 2.274 6.065 1.312 1.00 98.19 195 LEU A O 1
ATOM 1542 N N . LEU A 1 196 ? 1.949 4.332 2.721 1.00 97.69 196 LEU A N 1
ATOM 1543 C CA . LEU A 1 196 ? 3.241 4.442 3.404 1.00 97.69 196 LEU A CA 1
ATOM 1544 C C . LEU A 1 196 ? 4.397 3.989 2.499 1.00 97.69 196 LEU A C 1
ATOM 1546 O O . LEU A 1 196 ? 5.305 4.774 2.233 1.00 97.69 196 LEU A O 1
ATOM 1550 N N . GLU A 1 197 ? 4.337 2.764 1.971 1.00 97.19 197 GLU A N 1
ATOM 1551 C CA . GLU A 1 197 ? 5.437 2.135 1.221 1.00 97.19 197 GLU A CA 1
ATOM 1552 C C . GLU A 1 197 ? 5.709 2.820 -0.135 1.00 97.19 197 GLU A C 1
ATOM 1554 O O . GLU A 1 197 ? 6.839 2.824 -0.629 1.00 97.19 197 GLU A O 1
ATOM 1559 N N . SER A 1 198 ? 4.690 3.432 -0.753 1.00 97.56 198 SER A N 1
ATOM 1560 C CA . SER A 1 198 ? 4.845 4.168 -2.019 1.00 97.56 198 SER A CA 1
ATOM 1561 C C . SER A 1 198 ? 5.072 5.672 -1.854 1.00 97.56 198 SER A C 1
ATOM 1563 O O . SER A 1 198 ? 5.127 6.376 -2.861 1.00 97.56 198 SER A O 1
ATOM 1565 N N . ALA A 1 199 ? 5.164 6.191 -0.622 1.00 96.75 199 ALA A N 1
ATOM 1566 C CA . ALA A 1 199 ? 5.124 7.631 -0.340 1.00 96.75 199 ALA A CA 1
ATOM 1567 C C . ALA A 1 199 ? 3.959 8.328 -1.083 1.00 96.75 199 ALA A C 1
ATOM 1569 O O . ALA A 1 199 ? 4.156 9.252 -1.866 1.00 96.75 199 ALA A O 1
ATOM 1570 N N . LYS A 1 200 ? 2.731 7.827 -0.881 1.00 97.19 200 LYS A N 1
ATOM 1571 C CA . LYS A 1 200 ? 1.499 8.247 -1.581 1.00 97.19 200 LYS A CA 1
ATOM 1572 C C . LYS A 1 200 ? 1.569 8.1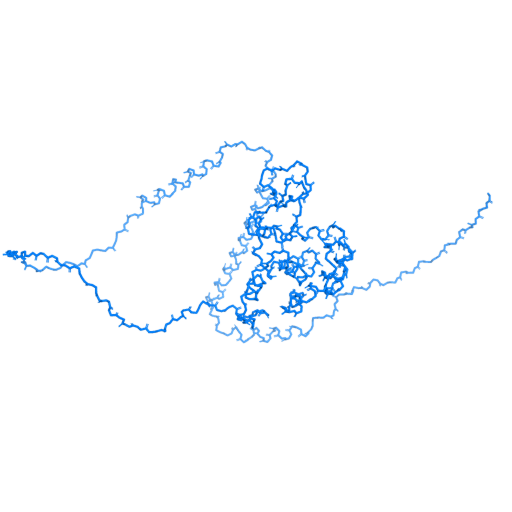65 -3.120 1.00 97.19 200 LYS A C 1
ATOM 1574 O O . LYS A 1 200 ? 0.871 8.897 -3.819 1.00 97.19 200 LYS A O 1
ATOM 1579 N N . GLY A 1 201 ? 2.367 7.241 -3.654 1.00 96.94 201 GLY A N 1
ATOM 1580 C CA . GLY A 1 201 ? 2.563 7.013 -5.088 1.00 96.94 201 GLY A CA 1
ATOM 1581 C C . GLY A 1 201 ? 3.632 7.896 -5.734 1.00 96.94 201 GLY A C 1
ATOM 1582 O O . GLY A 1 201 ? 3.657 7.987 -6.959 1.00 96.94 201 GLY A O 1
ATOM 1583 N N . GLU A 1 202 ? 4.477 8.552 -4.934 1.00 96.56 202 GLU A N 1
ATOM 1584 C CA . GLU A 1 202 ? 5.553 9.430 -5.407 1.00 96.56 202 GLU A CA 1
ATOM 1585 C C . GLU A 1 202 ? 6.955 8.831 -5.250 1.00 96.56 202 GLU A C 1
ATOM 1587 O O . GLU A 1 202 ? 7.915 9.383 -5.787 1.00 96.56 202 GLU A O 1
ATOM 1592 N N . SER A 1 203 ? 7.110 7.704 -4.540 1.00 95.75 203 SER A N 1
ATOM 1593 C CA . SER A 1 203 ? 8.426 7.072 -4.412 1.00 95.75 203 SER A CA 1
ATOM 1594 C C . SER A 1 203 ? 8.942 6.659 -5.798 1.00 95.75 203 SER A C 1
ATOM 1596 O O . SER A 1 203 ? 8.155 6.118 -6.584 1.00 95.75 203 SER A O 1
ATOM 1598 N N . PRO A 1 204 ? 10.245 6.831 -6.109 1.00 94.06 204 PRO A N 1
ATOM 1599 C CA . PRO A 1 204 ? 10.816 6.432 -7.398 1.00 94.06 204 PRO A CA 1
ATOM 1600 C C . PRO A 1 204 ? 10.504 4.980 -7.779 1.00 94.06 204 PRO A C 1
ATOM 1602 O O . PRO A 1 204 ? 10.306 4.662 -8.948 1.00 94.06 204 PRO A O 1
ATOM 1605 N N . LEU A 1 205 ? 10.415 4.095 -6.784 1.00 94.31 205 LEU A N 1
ATOM 1606 C CA . LEU A 1 205 ? 10.063 2.693 -6.973 1.00 94.31 205 LEU A CA 1
ATOM 1607 C C . LEU A 1 205 ? 8.587 2.503 -7.389 1.00 94.31 205 LEU A C 1
ATOM 1609 O O . LEU A 1 205 ? 8.274 1.638 -8.212 1.00 94.31 205 LEU A O 1
ATOM 1613 N N . SER A 1 206 ? 7.673 3.327 -6.877 1.00 96.50 206 SER A N 1
ATOM 1614 C CA . SER A 1 206 ? 6.273 3.309 -7.307 1.00 96.50 206 SER A CA 1
ATOM 1615 C C . SER A 1 206 ? 6.076 3.943 -8.688 1.00 96.50 206 SER A C 1
ATOM 1617 O O . SER A 1 206 ? 5.324 3.397 -9.491 1.00 96.50 206 SER A O 1
ATOM 1619 N N . THR A 1 207 ? 6.800 5.017 -9.018 1.00 96.38 207 THR A N 1
ATOM 1620 C CA . THR A 1 207 ? 6.657 5.734 -10.297 1.00 96.38 207 THR A CA 1
ATOM 1621 C C . THR A 1 207 ? 7.371 5.038 -11.460 1.00 96.38 207 THR A C 1
ATOM 1623 O O . THR A 1 207 ? 6.762 4.829 -12.507 1.00 96.38 207 THR A O 1
ATOM 1626 N N . ASN A 1 208 ? 8.625 4.605 -11.287 1.00 94.88 208 ASN A N 1
ATOM 1627 C CA . ASN A 1 208 ? 9.433 4.022 -12.370 1.00 94.88 208 ASN A CA 1
ATOM 1628 C C . ASN A 1 208 ? 9.186 2.518 -12.578 1.00 94.88 208 ASN A C 1
ATOM 1630 O O . ASN A 1 208 ? 9.389 1.992 -13.680 1.00 94.88 208 ASN A O 1
ATOM 1634 N N . ASN A 1 209 ? 8.784 1.813 -11.514 1.00 95.88 209 ASN A N 1
ATOM 1635 C CA . ASN A 1 209 ? 8.630 0.356 -11.507 1.00 95.88 209 ASN A CA 1
ATOM 1636 C C . ASN A 1 209 ? 7.202 -0.123 -11.215 1.00 95.88 209 ASN A C 1
ATOM 1638 O O . ASN A 1 209 ? 6.992 -1.336 -11.149 1.00 95.88 209 ASN A O 1
ATOM 1642 N N . ASN A 1 210 ? 6.233 0.782 -11.025 1.00 97.88 210 ASN A N 1
ATOM 1643 C CA . ASN A 1 210 ? 4.874 0.455 -10.572 1.00 97.88 210 ASN A CA 1
ATOM 1644 C C . ASN A 1 210 ? 4.833 -0.362 -9.258 1.00 97.88 210 ASN A C 1
ATOM 1646 O O . ASN A 1 210 ? 3.840 -1.039 -8.985 1.00 97.88 210 ASN A O 1
ATOM 1650 N N . ASN A 1 211 ? 5.896 -0.356 -8.443 1.00 97.62 211 ASN A N 1
ATOM 1651 C CA . ASN A 1 211 ? 6.013 -1.198 -7.250 1.00 97.62 211 ASN A CA 1
ATOM 1652 C C . ASN A 1 211 ? 5.647 -0.392 -5.997 1.00 97.62 211 ASN A C 1
ATOM 1654 O O . ASN A 1 211 ? 6.477 0.286 -5.399 1.00 97.62 211 ASN A O 1
ATOM 1658 N N . HIS A 1 212 ? 4.371 -0.467 -5.619 1.00 98.19 212 HIS A N 1
ATOM 1659 C CA . HIS A 1 212 ? 3.785 0.339 -4.545 1.00 98.19 212 HIS A CA 1
ATOM 1660 C C . HIS A 1 212 ? 4.051 -0.182 -3.124 1.00 98.19 212 H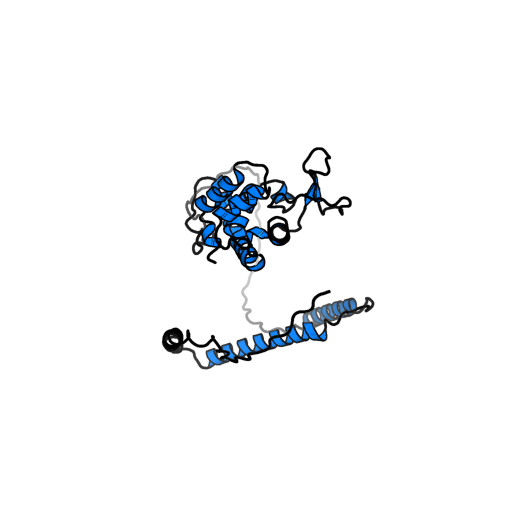IS A C 1
ATOM 1662 O O . HIS A 1 212 ? 3.669 0.483 -2.169 1.00 98.19 212 HIS A O 1
ATOM 1668 N N . PHE A 1 213 ? 4.671 -1.357 -2.976 1.00 97.50 213 PHE A N 1
ATOM 1669 C CA . PHE A 1 213 ? 4.794 -2.061 -1.691 1.00 97.50 213 PHE A CA 1
ATOM 1670 C C . PHE A 1 213 ? 6.231 -2.504 -1.372 1.00 97.50 213 PHE A C 1
ATOM 1672 O O . PHE A 1 213 ? 6.431 -3.406 -0.564 1.00 97.50 213 PHE A O 1
ATOM 1679 N N . GLY A 1 214 ? 7.239 -1.943 -2.050 1.00 94.31 214 GLY A N 1
ATOM 1680 C CA . GLY A 1 214 ? 8.642 -2.267 -1.767 1.00 94.31 214 GLY A CA 1
ATOM 1681 C C . GLY A 1 214 ? 9.032 -3.727 -2.035 1.00 94.31 214 GLY A C 1
ATOM 1682 O O . GLY A 1 214 ? 10.001 -4.215 -1.456 1.00 94.31 214 GLY A O 1
ATOM 1683 N N . ILE A 1 215 ? 8.296 -4.459 -2.885 1.00 93.44 215 ILE A N 1
ATOM 1684 C CA . ILE A 1 215 ? 8.485 -5.913 -3.021 1.00 93.44 215 ILE A CA 1
ATOM 1685 C C . ILE A 1 215 ? 9.850 -6.202 -3.656 1.00 93.44 215 ILE A C 1
ATOM 1687 O O . ILE A 1 215 ? 10.067 -5.930 -4.845 1.00 93.44 215 ILE A O 1
ATOM 1691 N N . LYS A 1 216 ? 10.754 -6.769 -2.850 1.00 91.19 216 LYS A N 1
ATOM 1692 C CA . LYS A 1 216 ? 12.104 -7.181 -3.250 1.00 91.19 216 LYS A CA 1
ATOM 1693 C C . LYS A 1 216 ? 12.087 -8.359 -4.227 1.00 91.19 216 LYS A C 1
ATOM 1695 O O . LYS A 1 216 ? 11.128 -9.126 -4.317 1.00 91.19 216 LYS A O 1
ATOM 1700 N N . CYS A 1 217 ? 13.166 -8.474 -4.988 1.00 90.38 217 CYS A N 1
ATOM 1701 C CA . CYS A 1 217 ? 13.375 -9.479 -6.016 1.00 90.38 217 CYS A CA 1
ATOM 1702 C C . CYS A 1 217 ? 14.437 -10.480 -5.551 1.00 90.38 217 CYS A C 1
ATOM 1704 O O . CYS A 1 217 ? 15.613 -10.151 -5.487 1.00 90.38 217 CYS A O 1
ATOM 1706 N N . PHE A 1 218 ? 14.021 -11.707 -5.233 1.00 84.50 218 PHE A N 1
ATOM 1707 C CA . PHE A 1 218 ? 14.917 -12.761 -4.728 1.00 84.50 218 PHE A CA 1
ATOM 1708 C C . PHE A 1 218 ? 15.326 -13.791 -5.796 1.00 84.50 218 PHE A C 1
ATOM 1710 O O . PHE A 1 218 ? 15.947 -14.804 -5.477 1.00 84.50 218 PHE A O 1
ATOM 1717 N N . LEU A 1 219 ? 14.966 -13.560 -7.063 1.00 83.75 219 LEU A N 1
ATOM 1718 C CA . LEU A 1 219 ? 15.405 -14.404 -8.175 1.00 83.75 219 LEU A CA 1
ATOM 1719 C C . LEU A 1 219 ? 16.906 -14.205 -8.395 1.00 83.75 219 LEU A C 1
ATOM 1721 O O . LEU A 1 219 ? 17.350 -13.067 -8.545 1.00 83.75 219 LEU A O 1
ATOM 1725 N N . LYS A 1 220 ? 17.668 -15.303 -8.433 1.00 78.12 220 LYS A N 1
ATOM 1726 C CA . LYS A 1 220 ? 19.090 -15.281 -8.809 1.00 78.12 220 LYS A CA 1
ATOM 1727 C C . LYS A 1 220 ? 19.229 -14.901 -10.284 1.00 78.12 220 LYS A C 1
ATOM 1729 O O . LYS A 1 220 ? 19.824 -13.880 -10.601 1.00 78.12 220 LYS A O 1
ATOM 1734 N N . ASP A 1 221 ? 18.546 -15.650 -11.148 1.00 80.69 221 ASP A N 1
ATOM 1735 C CA . ASP A 1 221 ? 18.509 -15.413 -12.589 1.00 80.69 221 ASP A CA 1
ATOM 1736 C C . ASP A 1 221 ? 17.229 -14.656 -12.961 1.00 80.69 221 ASP A C 1
ATOM 1738 O O . ASP A 1 221 ? 16.138 -15.220 -13.086 1.00 80.69 221 ASP A O 1
ATOM 1742 N N . CYS A 1 222 ? 17.347 -13.335 -13.082 1.00 77.62 222 CYS A N 1
ATOM 1743 C CA . CYS A 1 222 ? 16.232 -12.446 -13.386 1.00 77.62 222 CYS A CA 1
ATOM 1744 C C . CYS A 1 222 ? 16.261 -12.013 -14.859 1.00 77.62 222 CYS A C 1
ATOM 1746 O O . CYS A 1 222 ? 17.275 -11.521 -15.349 1.00 77.62 222 CYS A O 1
ATOM 1748 N N . LYS A 1 223 ? 15.135 -12.152 -15.575 1.00 83.69 223 LYS A N 1
ATOM 1749 C CA . LYS A 1 223 ? 15.018 -11.655 -16.957 1.00 83.69 223 LYS A CA 1
ATOM 1750 C C . LYS A 1 223 ? 15.133 -10.126 -16.994 1.00 83.69 223 LYS A C 1
ATOM 1752 O O . LYS A 1 223 ? 14.616 -9.441 -16.109 1.00 83.69 223 LYS A O 1
ATOM 1757 N N . ALA A 1 224 ? 15.745 -9.594 -18.052 1.00 82.50 224 ALA A N 1
ATOM 1758 C CA . ALA A 1 224 ? 15.865 -8.153 -18.264 1.00 82.50 224 ALA A CA 1
ATOM 1759 C C . ALA A 1 224 ? 14.498 -7.449 -18.129 1.00 82.50 224 ALA A C 1
ATOM 1761 O O . ALA A 1 224 ? 13.493 -7.900 -18.679 1.00 82.50 224 ALA A O 1
ATOM 1762 N N . GLY A 1 225 ? 14.458 -6.362 -17.354 1.00 82.62 225 GLY A N 1
ATOM 1763 C CA . GLY A 1 225 ? 13.245 -5.580 -17.101 1.00 82.62 225 GLY A CA 1
ATOM 1764 C C . GLY A 1 225 ? 12.264 -6.149 -16.062 1.00 82.62 225 GLY A C 1
ATOM 1765 O O . GLY A 1 225 ? 11.323 -5.441 -15.714 1.00 82.62 225 GLY A O 1
ATOM 1766 N N . HIS A 1 226 ? 12.463 -7.362 -15.525 1.00 87.88 226 HIS A N 1
ATOM 1767 C CA . HIS A 1 226 ? 11.601 -7.912 -14.460 1.00 87.88 226 HIS A CA 1
ATOM 1768 C C . HIS A 1 226 ? 11.926 -7.340 -13.065 1.00 87.88 226 HIS A C 1
ATOM 1770 O O . HIS A 1 226 ? 11.040 -7.240 -12.215 1.00 87.88 226 HIS A O 1
ATOM 1776 N N . CYS A 1 227 ? 13.172 -6.922 -12.825 1.00 90.75 227 CYS A N 1
ATOM 1777 C CA . CYS A 1 227 ? 13.594 -6.231 -11.603 1.00 90.75 227 CYS A CA 1
ATOM 1778 C C . CYS A 1 227 ? 14.570 -5.093 -11.937 1.00 90.75 227 CYS A C 1
ATOM 1780 O O . CYS A 1 227 ? 15.190 -5.112 -13.001 1.00 90.75 227 CYS A O 1
ATOM 1782 N N . SER A 1 228 ? 14.725 -4.119 -11.037 1.00 88.50 228 SER A N 1
ATOM 1783 C CA . SER A 1 228 ? 15.796 -3.113 -11.107 1.00 88.50 228 SER A CA 1
ATOM 1784 C C . SER A 1 228 ? 16.494 -2.966 -9.760 1.00 88.50 228 SER A C 1
ATOM 1786 O O . SER A 1 228 ? 15.860 -3.145 -8.718 1.00 88.50 228 SER A O 1
ATOM 1788 N N . ASN A 1 229 ? 17.777 -2.613 -9.793 1.00 85.12 229 ASN A N 1
ATOM 1789 C CA . ASN A 1 229 ? 18.527 -2.217 -8.606 1.00 85.12 229 ASN A CA 1
ATOM 1790 C C . ASN A 1 229 ? 18.151 -0.779 -8.189 1.00 85.12 229 ASN A C 1
ATOM 1792 O O . ASN A 1 229 ? 17.786 0.035 -9.042 1.00 85.12 229 ASN A O 1
ATOM 1796 N N . TYR A 1 230 ? 18.219 -0.496 -6.890 1.00 76.44 230 TYR A N 1
ATOM 1797 C CA . TYR A 1 230 ? 18.051 0.829 -6.278 1.00 76.44 230 TYR A CA 1
ATOM 1798 C C . TYR A 1 230 ? 19.139 1.141 -5.220 1.00 76.44 230 TYR A C 1
ATOM 1800 O O . TYR A 1 230 ? 19.017 2.141 -4.513 1.00 76.44 230 TYR A O 1
ATOM 1808 N N . GLY A 1 231 ? 20.181 0.304 -5.105 1.00 67.19 231 GLY A N 1
ATOM 1809 C CA . GLY A 1 231 ? 21.293 0.431 -4.151 1.00 67.19 231 GLY A CA 1
ATOM 1810 C C . GLY A 1 231 ? 22.685 0.243 -4.779 1.00 67.19 231 GLY A C 1
ATOM 1811 O O . GLY A 1 231 ? 22.853 0.364 -5.991 1.00 67.19 231 GLY A O 1
ATOM 1812 N N . ASP A 1 232 ? 23.678 -0.053 -3.940 1.00 54.09 232 ASP A N 1
ATOM 1813 C CA . ASP A 1 232 ? 25.126 -0.067 -4.219 1.00 54.09 232 ASP A CA 1
ATOM 1814 C C . ASP A 1 232 ? 25.640 -1.398 -4.812 1.00 54.09 232 ASP A C 1
ATOM 1816 O O . ASP A 1 232 ? 26.573 -2.019 -4.309 1.00 54.09 232 ASP A O 1
ATOM 1820 N N . ASP A 1 233 ? 25.002 -1.861 -5.891 1.00 56.38 233 ASP A N 1
ATOM 1821 C CA . ASP A 1 233 ? 25.323 -3.117 -6.606 1.00 56.38 233 ASP A CA 1
ATOM 1822 C C . ASP A 1 233 ? 25.102 -4.431 -5.822 1.00 56.38 233 ASP A C 1
ATOM 1824 O O . ASP A 1 233 ? 25.315 -5.531 -6.337 1.00 56.38 233 ASP A O 1
ATOM 1828 N N . SER A 1 234 ? 24.548 -4.355 -4.610 1.00 61.50 234 SER A N 1
ATOM 1829 C CA . SER A 1 234 ? 24.104 -5.517 -3.836 1.00 61.50 234 SER A CA 1
ATOM 1830 C C . SER A 1 234 ? 22.814 -6.151 -4.403 1.00 61.50 234 SER A C 1
ATOM 1832 O O . SER A 1 234 ? 21.792 -5.490 -4.602 1.00 61.50 234 SER A O 1
ATOM 1834 N N . HIS A 1 235 ? 22.781 -7.487 -4.562 1.00 61.59 235 HIS A N 1
ATOM 1835 C CA . HIS A 1 235 ? 21.560 -8.211 -4.992 1.00 61.59 235 HIS A CA 1
ATOM 1836 C C . HIS A 1 235 ? 20.400 -8.111 -3.980 1.00 61.59 235 HIS A C 1
ATOM 1838 O O . HIS A 1 235 ? 19.278 -8.527 -4.265 1.00 61.59 235 HIS A O 1
ATOM 1844 N N . LYS A 1 236 ? 20.644 -7.563 -2.779 1.00 63.97 236 LYS A N 1
ATOM 1845 C CA . LYS A 1 236 ? 19.606 -7.322 -1.766 1.00 63.97 236 LYS A CA 1
ATOM 1846 C C . LYS A 1 236 ? 18.738 -6.113 -2.113 1.00 63.97 236 LYS A C 1
ATOM 1848 O O . LYS A 1 236 ? 17.666 -5.985 -1.522 1.00 63.97 236 LYS A O 1
ATOM 1853 N N . ASP A 1 237 ? 19.156 -5.273 -3.058 1.00 76.38 237 ASP A N 1
ATOM 1854 C CA . ASP A 1 237 ? 18.509 -3.996 -3.393 1.00 76.38 237 ASP A CA 1
ATOM 1855 C C . ASP A 1 237 ? 17.857 -4.005 -4.781 1.00 76.38 237 ASP A C 1
ATOM 1857 O O . ASP A 1 237 ? 17.414 -2.979 -5.300 1.00 76.38 237 ASP A O 1
ATOM 1861 N N . PHE A 1 238 ? 17.687 -5.208 -5.338 1.00 89.31 238 PHE A N 1
ATOM 1862 C CA . PHE A 1 238 ? 16.803 -5.448 -6.466 1.00 89.31 238 PHE A CA 1
ATOM 1863 C C . PHE A 1 238 ? 15.342 -5.494 -6.015 1.00 89.31 238 PHE A C 1
ATOM 1865 O O . PHE A 1 238 ? 14.940 -6.289 -5.159 1.00 89.31 238 PHE A O 1
ATOM 1872 N N . PHE A 1 239 ? 14.512 -4.692 -6.671 1.00 92.62 239 PHE A N 1
ATOM 1873 C CA . PHE A 1 239 ? 13.066 -4.663 -6.483 1.00 92.62 239 PHE A CA 1
ATOM 1874 C C . PHE A 1 239 ? 12.350 -5.131 -7.744 1.00 92.62 239 PHE A C 1
ATOM 1876 O O . PHE A 1 239 ? 12.822 -4.913 -8.861 1.00 92.62 239 PHE A O 1
ATOM 1883 N N . ARG A 1 240 ? 11.187 -5.768 -7.574 1.00 94.94 240 ARG A N 1
ATOM 1884 C CA . ARG A 1 240 ? 10.349 -6.185 -8.706 1.00 94.94 240 ARG A CA 1
ATOM 1885 C C . ARG A 1 240 ? 9.858 -4.966 -9.485 1.00 94.94 240 ARG A C 1
ATOM 1887 O O . ARG A 1 240 ? 9.507 -3.946 -8.887 1.00 94.94 240 ARG A O 1
ATOM 1894 N N . LYS A 1 241 ? 9.803 -5.105 -10.807 1.00 95.50 241 LYS A N 1
ATOM 1895 C CA . LYS A 1 241 ? 9.186 -4.160 -11.735 1.00 95.50 241 LYS A CA 1
ATOM 1896 C C . LYS A 1 241 ? 7.901 -4.767 -12.287 1.00 95.50 241 LYS A C 1
ATOM 1898 O O . LYS A 1 241 ? 7.861 -5.942 -12.642 1.00 95.50 241 LYS A O 1
ATOM 1903 N N . TYR A 1 242 ? 6.860 -3.950 -12.349 1.00 96.19 242 TYR A N 1
ATOM 1904 C CA . TYR A 1 242 ? 5.526 -4.336 -12.788 1.00 96.19 242 TYR A CA 1
ATOM 1905 C C . TYR A 1 242 ? 5.099 -3.495 -13.994 1.00 96.19 242 TYR A C 1
ATOM 1907 O O . TYR A 1 242 ? 5.507 -2.337 -14.137 1.00 96.19 242 TYR A O 1
ATOM 1915 N N . LYS A 1 243 ? 4.255 -4.056 -14.865 1.00 95.81 243 LYS A N 1
ATOM 1916 C CA . LYS A 1 243 ? 3.713 -3.346 -16.036 1.00 95.81 243 LYS A CA 1
ATOM 1917 C C . LYS A 1 243 ? 2.675 -2.300 -15.637 1.00 95.81 243 LYS A C 1
ATOM 1919 O O . LYS A 1 243 ? 2.485 -1.321 -16.347 1.00 95.81 243 LYS A O 1
ATOM 1924 N N . SER A 1 244 ? 2.004 -2.508 -14.505 1.00 97.12 244 SER A N 1
ATOM 1925 C CA . SER A 1 244 ? 1.022 -1.579 -13.950 1.00 97.12 244 SER A CA 1
ATOM 1926 C C . SER A 1 244 ? 1.017 -1.622 -12.426 1.00 97.12 244 SER A C 1
ATOM 1928 O O . SER A 1 244 ? 1.394 -2.626 -11.819 1.00 97.12 244 SER A O 1
ATOM 1930 N N . ALA A 1 245 ? 0.535 -0.549 -11.796 1.00 97.50 245 ALA A N 1
ATOM 1931 C CA . ALA A 1 245 ? 0.337 -0.509 -10.349 1.00 97.50 245 ALA A CA 1
ATOM 1932 C C . ALA A 1 245 ? -0.539 -1.674 -9.851 1.00 97.50 245 ALA A C 1
ATOM 1934 O O . ALA A 1 245 ? -0.259 -2.259 -8.811 1.00 97.50 245 ALA A O 1
ATOM 1935 N N . TRP A 1 246 ? -1.564 -2.066 -10.615 1.00 97.00 246 TRP A N 1
ATOM 1936 C CA . TRP A 1 246 ? -2.458 -3.168 -10.252 1.00 97.00 246 TRP A CA 1
ATOM 1937 C C . TRP A 1 246 ? -1.727 -4.510 -10.093 1.00 97.00 246 TRP A C 1
ATOM 1939 O O . TRP A 1 246 ? -2.040 -5.267 -9.178 1.00 97.00 246 TRP A O 1
ATOM 1949 N N . GLU A 1 247 ? -0.709 -4.789 -10.914 1.00 97.94 247 GLU A N 1
ATOM 1950 C CA . GLU A 1 247 ? 0.099 -6.006 -10.768 1.00 97.94 247 GLU A CA 1
ATOM 1951 C C . GLU A 1 247 ? 0.888 -6.022 -9.445 1.00 97.94 247 GLU A C 1
ATOM 1953 O O . GLU A 1 247 ? 1.008 -7.083 -8.834 1.00 97.94 247 GLU A O 1
ATOM 1958 N N . SER A 1 248 ? 1.374 -4.874 -8.949 1.00 98.06 248 SER A N 1
ATOM 1959 C CA . SER A 1 248 ? 2.040 -4.824 -7.635 1.00 98.06 248 SER A CA 1
ATOM 1960 C C . SER A 1 248 ? 1.056 -4.936 -6.473 1.00 98.06 248 SER A C 1
ATOM 1962 O O . SER A 1 248 ? 1.354 -5.609 -5.485 1.00 98.06 248 SER A O 1
ATOM 1964 N N . TRP A 1 249 ? -0.146 -4.365 -6.616 1.00 98.38 249 TRP A N 1
ATOM 1965 C CA . TRP A 1 249 ? -1.252 -4.585 -5.681 1.00 98.38 249 TRP A CA 1
ATOM 1966 C C . TRP A 1 249 ? -1.607 -6.072 -5.596 1.00 98.38 249 TRP A C 1
ATOM 1968 O O . TRP A 1 249 ? -1.651 -6.610 -4.489 1.00 98.38 249 TRP A O 1
ATOM 1978 N N . ARG A 1 250 ? -1.762 -6.755 -6.735 1.00 98.06 250 ARG A N 1
ATOM 1979 C CA . ARG A 1 250 ? -2.017 -8.199 -6.796 1.00 98.06 250 ARG A CA 1
ATOM 1980 C C . ARG A 1 250 ? -0.891 -9.018 -6.162 1.00 98.06 250 ARG A C 1
ATOM 1982 O O . ARG A 1 250 ? -1.151 -9.814 -5.263 1.00 98.06 250 ARG A O 1
ATOM 1989 N N . ALA A 1 251 ? 0.355 -8.770 -6.565 1.00 97.06 251 ALA A N 1
ATOM 1990 C CA . ALA A 1 251 ? 1.523 -9.483 -6.049 1.00 97.06 251 ALA A CA 1
ATOM 1991 C C . ALA A 1 251 ? 1.691 -9.326 -4.526 1.00 97.06 251 ALA A C 1
ATOM 1993 O O . ALA A 1 251 ? 2.092 -10.272 -3.849 1.00 97.06 251 ALA A O 1
ATOM 1994 N N . HIS A 1 252 ? 1.348 -8.159 -3.965 1.00 97.50 252 HIS A N 1
ATOM 1995 C CA . HIS A 1 252 ? 1.304 -7.975 -2.514 1.00 97.50 252 HIS A CA 1
ATOM 1996 C C . HIS A 1 252 ? 0.226 -8.846 -1.858 1.00 97.50 252 HIS A C 1
ATOM 1998 O O . HIS A 1 252 ? 0.472 -9.427 -0.805 1.00 97.50 252 HIS A O 1
ATOM 2004 N N . SER A 1 253 ? -0.975 -8.941 -2.440 1.00 97.69 253 SER A N 1
ATOM 2005 C CA . SER A 1 253 ? -2.045 -9.773 -1.869 1.00 97.69 253 SER A CA 1
ATOM 2006 C C . SER A 1 253 ? -1.659 -11.248 -1.844 1.00 97.69 253 SER A C 1
ATOM 2008 O O . SER A 1 253 ? -1.822 -11.904 -0.821 1.00 97.69 253 SER A O 1
ATOM 2010 N N . GLU A 1 254 ? -1.076 -11.742 -2.936 1.00 97.06 254 GLU A N 1
ATOM 2011 C CA . GLU A 1 254 ? -0.577 -13.115 -3.056 1.00 97.06 254 GLU A CA 1
ATOM 2012 C C . GLU A 1 254 ? 0.522 -13.408 -2.016 1.00 97.06 254 GLU A C 1
ATOM 2014 O O . GLU A 1 254 ? 0.473 -14.433 -1.336 1.00 97.06 254 GLU A O 1
ATOM 2019 N N . MET A 1 255 ? 1.462 -12.474 -1.818 1.00 94.94 255 MET A N 1
ATOM 2020 C CA . MET A 1 255 ? 2.526 -12.575 -0.808 1.00 94.94 255 MET A CA 1
ATOM 2021 C C . MET A 1 255 ? 1.992 -12.618 0.634 1.00 94.94 255 MET A C 1
ATOM 2023 O O . MET A 1 255 ? 2.505 -13.379 1.459 1.00 94.94 255 MET A O 1
ATOM 2027 N N . ILE A 1 256 ? 0.983 -11.802 0.957 1.00 95.50 256 ILE A N 1
ATOM 2028 C CA . ILE A 1 256 ? 0.364 -11.783 2.289 1.00 95.50 256 ILE A CA 1
ATOM 2029 C C . ILE A 1 256 ? -0.463 -13.054 2.521 1.00 95.50 256 ILE A C 1
ATOM 2031 O O . ILE A 1 256 ? -0.273 -13.726 3.534 1.00 95.50 256 ILE A O 1
ATOM 2035 N N . ALA A 1 257 ? -1.353 -13.397 1.587 1.00 94.50 257 ALA A N 1
ATOM 2036 C CA . ALA A 1 257 ? -2.331 -14.466 1.767 1.00 94.50 257 ALA A CA 1
ATOM 2037 C C . ALA A 1 257 ? -1.731 -15.879 1.669 1.00 94.50 257 ALA A C 1
ATOM 2039 O O . ALA A 1 257 ? -2.193 -16.778 2.365 1.00 94.50 257 ALA A O 1
ATOM 2040 N N . G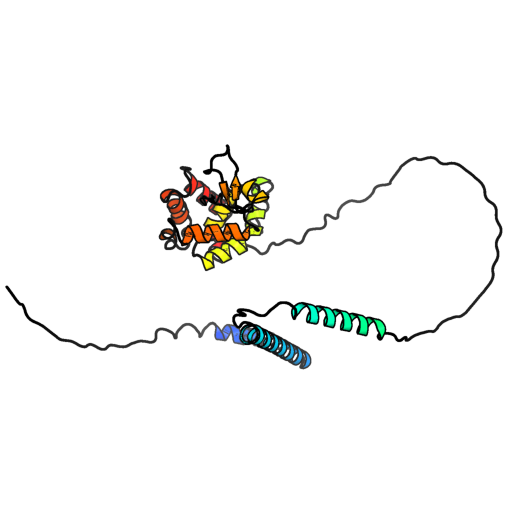LY A 1 258 ? -0.703 -16.083 0.835 1.00 89.50 258 GLY A N 1
ATOM 2041 C CA . GLY A 1 258 ? -0.043 -17.385 0.656 1.00 89.50 258 GLY A CA 1
ATOM 2042 C C . GLY A 1 258 ? 1.226 -17.595 1.490 1.00 89.50 258 GLY A C 1
ATOM 2043 O O . GLY A 1 258 ? 1.851 -18.647 1.386 1.00 89.50 258 GLY A O 1
ATOM 2044 N N . GLY A 1 259 ? 1.654 -16.594 2.267 1.00 87.62 259 GLY A N 1
ATOM 2045 C CA . GLY A 1 259 ? 2.966 -16.573 2.919 1.00 87.62 259 GLY A CA 1
ATOM 2046 C C . GLY A 1 259 ? 2.924 -16.561 4.448 1.00 87.62 259 GLY A C 1
ATOM 2047 O O . GLY A 1 259 ? 1.955 -16.964 5.087 1.00 87.62 259 GLY A O 1
ATOM 2048 N N . ARG A 1 260 ? 3.995 -16.023 5.050 1.00 93.88 260 ARG A N 1
ATOM 2049 C CA . ARG A 1 260 ? 4.175 -15.875 6.510 1.00 93.88 260 ARG A CA 1
ATOM 2050 C C . ARG A 1 260 ? 2.975 -15.218 7.215 1.00 93.88 260 ARG A C 1
ATOM 2052 O O . ARG A 1 260 ? 2.730 -15.488 8.387 1.00 93.88 260 ARG A O 1
ATOM 2059 N N . TYR A 1 261 ? 2.248 -14.358 6.504 1.00 96.12 261 TYR A N 1
ATOM 2060 C CA . TYR A 1 261 ? 1.160 -13.530 7.026 1.00 96.12 261 TYR A CA 1
ATOM 2061 C C . TYR A 1 261 ? -0.232 -14.173 6.906 1.00 96.12 261 TYR A C 1
ATOM 2063 O O . TYR A 1 261 ? -1.195 -13.602 7.411 1.00 96.12 261 TYR A O 1
ATOM 2071 N N . ALA A 1 262 ? -0.351 -15.372 6.319 1.00 95.75 262 ALA A N 1
ATOM 2072 C CA . ALA A 1 262 ? -1.631 -16.061 6.115 1.00 95.75 262 ALA A CA 1
ATOM 2073 C C . ALA A 1 262 ? -2.426 -16.272 7.421 1.00 95.75 262 ALA A C 1
ATOM 2075 O O . ALA A 1 262 ? -3.655 -16.247 7.428 1.00 95.75 262 ALA A O 1
ATOM 2076 N N . SER A 1 263 ? -1.735 -16.407 8.558 1.00 96.25 263 SER A N 1
ATOM 2077 C CA . SER A 1 263 ? -2.350 -16.539 9.886 1.00 96.25 263 SER A CA 1
ATOM 2078 C C . SER A 1 263 ? -3.128 -15.297 10.354 1.00 96.25 263 SER A C 1
ATOM 2080 O O . SER A 1 263 ? -3.905 -15.403 11.306 1.00 96.25 263 SER A O 1
ATOM 2082 N N . LEU A 1 264 ? -2.955 -14.142 9.696 1.00 97.38 264 LEU A N 1
ATOM 2083 C CA . LEU A 1 264 ? -3.711 -12.912 9.956 1.00 97.38 264 LEU A CA 1
ATOM 2084 C C . LEU A 1 264 ? -5.099 -12.913 9.299 1.00 97.38 264 LEU A C 1
ATOM 2086 O O . LEU A 1 264 ? -5.980 -12.210 9.782 1.00 97.38 264 LEU A O 1
ATOM 2090 N N . LEU A 1 265 ? -5.340 -13.749 8.277 1.00 96.00 265 LEU A N 1
ATOM 2091 C CA . LEU A 1 265 ? -6.617 -13.828 7.542 1.00 96.00 265 LEU A CA 1
ATOM 2092 C C . LEU A 1 265 ? -7.828 -14.199 8.419 1.00 96.00 265 LEU A C 1
ATOM 2094 O O . LEU A 1 265 ? -8.974 -13.967 8.038 1.00 96.00 265 LEU A O 1
ATOM 2098 N N . LYS A 1 266 ? -7.587 -14.753 9.613 1.00 94.38 266 LYS A N 1
ATOM 2099 C CA . LYS A 1 266 ? -8.624 -15.013 10.624 1.00 94.38 266 LYS A CA 1
ATOM 2100 C C . LYS A 1 266 ? -9.145 -13.737 11.304 1.00 94.38 266 LYS A C 1
ATOM 2102 O O . LYS A 1 266 ? -10.270 -13.733 11.793 1.00 94.38 266 LYS A O 1
ATOM 2107 N N . ASN A 1 267 ? -8.352 -12.662 11.331 1.00 92.94 267 ASN A N 1
ATOM 2108 C CA . ASN A 1 267 ? -8.672 -11.394 11.991 1.00 92.94 267 ASN A CA 1
ATOM 2109 C C . ASN A 1 267 ? -9.516 -10.510 11.054 1.00 92.94 267 ASN A C 1
ATOM 2111 O O . ASN A 1 267 ? -9.085 -9.431 10.645 1.00 92.94 267 ASN A O 1
ATOM 2115 N N . LYS A 1 268 ? -10.688 -10.993 10.632 1.00 87.56 268 LYS A N 1
ATOM 2116 C CA . LYS A 1 268 ? -11.568 -10.231 9.734 1.00 87.56 268 LYS A CA 1
ATOM 2117 C C . LYS A 1 268 ? -11.962 -8.905 10.391 1.00 87.56 268 LYS A C 1
ATOM 2119 O O . LYS A 1 268 ? -12.358 -8.896 11.551 1.00 87.56 268 LYS A O 1
ATOM 2124 N N . ASN A 1 269 ? -11.829 -7.814 9.641 1.00 85.25 269 ASN A N 1
ATOM 2125 C CA . ASN A 1 269 ? -12.239 -6.452 10.005 1.00 85.25 269 ASN A CA 1
ATOM 2126 C C . ASN A 1 269 ? -11.569 -5.862 11.273 1.00 85.25 269 ASN A C 1
ATOM 2128 O O . ASN A 1 269 ? -11.960 -4.793 11.728 1.00 85.25 269 ASN A O 1
ATOM 2132 N N . ASP A 1 270 ? -10.520 -6.493 11.824 1.00 96.38 270 ASP A N 1
ATOM 2133 C CA . ASP A 1 270 ? -9.711 -5.926 12.916 1.00 96.38 270 ASP A CA 1
ATOM 2134 C C . ASP A 1 270 ? -8.362 -5.418 12.388 1.00 96.38 270 ASP A C 1
ATOM 2136 O O . ASP A 1 270 ? -7.318 -6.083 12.476 1.00 96.38 270 ASP A O 1
ATOM 2140 N N . TYR A 1 271 ? -8.371 -4.200 11.844 1.00 98.00 271 TYR A N 1
ATOM 2141 C CA . TYR A 1 271 ? -7.158 -3.555 11.344 1.00 98.00 271 TYR A CA 1
ATOM 2142 C C . TYR A 1 271 ? -6.096 -3.340 12.443 1.00 98.00 271 TYR A C 1
ATOM 2144 O O . TYR A 1 271 ? -4.897 -3.313 12.153 1.00 98.00 271 TYR A O 1
ATOM 2152 N N . LYS A 1 272 ? -6.481 -3.254 13.726 1.00 98.56 272 LYS A N 1
ATOM 2153 C CA . LYS A 1 272 ? -5.528 -3.069 14.835 1.00 98.56 272 LYS A CA 1
ATOM 2154 C C . LYS A 1 272 ? -4.782 -4.369 15.136 1.00 98.56 272 LYS A C 1
ATOM 2156 O O . LYS A 1 272 ? -3.565 -4.333 15.346 1.00 98.56 272 LYS A O 1
ATOM 2161 N N . ALA A 1 273 ? -5.460 -5.517 15.105 1.00 98.25 273 ALA A N 1
ATOM 2162 C CA . ALA A 1 273 ? -4.822 -6.830 15.174 1.00 98.25 273 ALA A CA 1
ATOM 2163 C C . ALA A 1 273 ? -3.971 -7.120 13.931 1.00 98.25 273 ALA A C 1
ATOM 2165 O O . ALA A 1 273 ? -2.860 -7.634 14.073 1.00 98.25 273 ALA A O 1
ATOM 2166 N N . TRP A 1 274 ? -4.426 -6.743 12.731 1.00 98.44 274 TRP A N 1
ATOM 2167 C CA . TRP A 1 274 ? -3.627 -6.857 11.505 1.00 98.44 274 TRP A CA 1
ATOM 2168 C C . TRP A 1 274 ? -2.330 -6.048 11.565 1.00 98.44 274 TRP A C 1
ATOM 2170 O O . TRP A 1 274 ? -1.262 -6.606 11.324 1.00 98.44 274 TRP A O 1
ATOM 2180 N N . ALA A 1 275 ? -2.387 -4.767 11.934 1.00 98.56 275 ALA A N 1
ATOM 2181 C CA . ALA A 1 275 ? -1.205 -3.908 12.008 1.00 98.56 275 ALA A CA 1
ATOM 2182 C C . ALA A 1 275 ? -0.170 -4.429 13.028 1.00 98.56 275 ALA A C 1
ATOM 2184 O O . ALA A 1 275 ? 1.027 -4.503 12.732 1.00 98.56 275 ALA A O 1
ATOM 2185 N N . LYS A 1 276 ? -0.629 -4.867 14.211 1.00 98.38 276 LYS A N 1
ATOM 2186 C CA . LYS A 1 276 ? 0.216 -5.536 15.221 1.00 98.38 276 LYS A CA 1
ATOM 2187 C C . LYS A 1 276 ? 0.794 -6.854 14.690 1.00 98.38 276 LYS A C 1
ATOM 2189 O O . LYS A 1 276 ? 1.983 -7.119 14.872 1.00 98.38 276 LYS A O 1
ATOM 2194 N N . GLY A 1 277 ? -0.027 -7.643 13.999 1.00 97.94 277 GLY A N 1
ATOM 2195 C CA . GLY A 1 277 ? 0.334 -8.915 13.380 1.00 97.94 277 GLY A CA 1
ATOM 2196 C C . GLY A 1 277 ? 1.429 -8.780 12.324 1.00 97.94 277 GLY A C 1
ATOM 2197 O O . GLY A 1 277 ? 2.454 -9.452 12.425 1.00 97.94 277 GLY A O 1
ATOM 2198 N N . LEU A 1 278 ? 1.269 -7.853 11.374 1.00 97.75 278 LEU A N 1
ATOM 2199 C CA . LEU A 1 278 ? 2.251 -7.542 10.328 1.00 97.75 278 LEU A CA 1
ATOM 2200 C C . LEU A 1 278 ? 3.615 -7.170 10.923 1.00 97.75 278 LEU A C 1
ATOM 2202 O O . LEU A 1 278 ? 4.637 -7.704 10.488 1.00 97.75 278 LEU A O 1
ATOM 2206 N N . LYS A 1 279 ? 3.638 -6.329 11.969 1.00 97.12 279 LYS A N 1
ATOM 2207 C CA . LYS A 1 279 ? 4.869 -6.026 12.717 1.00 97.12 279 LYS A CA 1
ATOM 2208 C C . LYS A 1 279 ? 5.456 -7.284 13.369 1.00 97.12 279 LYS A C 1
ATOM 2210 O O . LYS A 1 279 ? 6.639 -7.552 13.193 1.00 97.12 279 LYS A O 1
ATOM 2215 N N . SER A 1 280 ? 4.659 -8.055 14.113 1.00 97.00 280 SER A N 1
ATOM 2216 C CA . SER A 1 280 ? 5.151 -9.237 14.848 1.00 97.00 280 SER A CA 1
ATOM 2217 C C . SER A 1 280 ? 5.705 -10.340 13.936 1.00 97.00 280 SER A C 1
ATOM 2219 O O . SER A 1 280 ? 6.648 -11.031 14.304 1.00 97.00 280 SER A O 1
ATOM 2221 N N . LEU A 1 281 ? 5.174 -10.451 12.715 1.00 96.69 281 LEU A N 1
ATOM 2222 C CA . LEU A 1 281 ? 5.640 -11.365 11.671 1.00 96.69 281 LEU A CA 1
ATOM 2223 C C . LEU A 1 281 ? 6.776 -10.759 10.818 1.00 96.69 281 LEU A C 1
ATOM 2225 O O . LEU A 1 281 ? 7.212 -11.363 9.835 1.00 96.69 281 LEU A O 1
ATOM 2229 N N . GLY A 1 282 ? 7.278 -9.575 11.180 1.00 94.88 282 GLY A N 1
ATOM 2230 C CA . GLY A 1 282 ? 8.432 -8.939 10.550 1.00 94.88 282 GLY A CA 1
ATOM 2231 C C . GLY A 1 282 ? 8.179 -8.494 9.111 1.00 94.88 282 GLY A C 1
ATOM 2232 O O . GLY A 1 282 ? 8.999 -8.783 8.244 1.00 94.88 282 GLY A O 1
ATOM 2233 N N . TYR A 1 283 ? 7.039 -7.846 8.836 1.00 94.25 283 TYR A N 1
ATOM 2234 C CA . TYR A 1 283 ? 6.814 -7.139 7.564 1.00 94.25 283 TYR A CA 1
ATOM 2235 C C . TYR A 1 283 ? 7.786 -5.958 7.401 1.00 94.25 283 TYR A C 1
ATOM 2237 O O . TYR A 1 283 ? 8.392 -5.796 6.348 1.00 94.25 283 TYR A O 1
ATOM 2245 N N . ALA A 1 284 ? 7.993 -5.185 8.470 1.00 90.81 284 ALA A N 1
ATOM 2246 C CA . ALA A 1 284 ? 8.957 -4.090 8.528 1.00 90.81 284 ALA A CA 1
ATOM 2247 C C . ALA A 1 284 ? 9.824 -4.193 9.790 1.00 90.81 284 ALA A C 1
ATOM 2249 O O . ALA A 1 284 ? 9.394 -4.731 10.812 1.00 90.81 284 ALA A O 1
ATOM 2250 N N . THR A 1 285 ? 11.040 -3.648 9.727 1.00 91.94 285 THR A N 1
ATOM 2251 C CA . THR A 1 285 ? 11.962 -3.528 10.872 1.00 91.94 285 THR A CA 1
ATOM 2252 C C . THR A 1 285 ? 11.634 -2.342 11.785 1.00 91.94 285 THR A C 1
ATOM 2254 O O . THR A 1 285 ? 12.125 -2.282 12.913 1.00 91.94 285 THR A O 1
ATOM 2257 N N . ASP A 1 286 ? 10.799 -1.408 11.321 1.00 94.75 286 ASP A N 1
ATOM 2258 C CA . ASP A 1 286 ? 10.365 -0.238 12.080 1.00 94.75 286 ASP A CA 1
ATOM 2259 C C . ASP A 1 286 ? 9.557 -0.645 13.329 1.00 94.75 286 ASP A C 1
ATOM 2261 O O . ASP A 1 286 ? 8.521 -1.316 13.262 1.00 94.75 286 ASP A O 1
ATOM 2265 N N . LYS A 1 287 ? 10.023 -0.192 14.498 1.00 96.25 287 LYS A N 1
ATOM 2266 C CA . LYS A 1 287 ? 9.381 -0.445 15.794 1.00 96.25 287 LYS A CA 1
ATOM 2267 C C . LYS A 1 287 ? 7.977 0.162 15.870 1.00 96.25 287 LYS A C 1
ATOM 2269 O O . LYS A 1 287 ? 7.136 -0.382 16.588 1.00 96.25 287 LYS A O 1
ATOM 2274 N N . GLU A 1 288 ? 7.708 1.229 15.127 1.00 97.56 288 GLU A N 1
ATOM 2275 C CA . GLU A 1 288 ? 6.438 1.959 15.120 1.00 97.56 288 GLU A CA 1
ATOM 2276 C C . GLU A 1 288 ? 5.490 1.526 13.993 1.00 97.56 288 GLU A C 1
ATOM 2278 O O . GLU A 1 288 ? 4.380 2.044 13.910 1.00 97.56 288 GLU A O 1
ATOM 2283 N N . TYR A 1 289 ? 5.875 0.563 13.143 1.00 98.00 289 TYR A N 1
ATOM 2284 C CA . TYR A 1 289 ? 5.134 0.214 11.922 1.00 98.00 289 TYR A CA 1
ATOM 2285 C C . TYR A 1 289 ? 3.629 -0.018 12.143 1.00 98.00 289 TYR A C 1
ATOM 2287 O O . TYR A 1 289 ? 2.785 0.540 11.445 1.00 98.00 289 TYR A O 1
ATOM 2295 N N . ALA A 1 290 ? 3.286 -0.789 13.181 1.00 98.50 290 ALA A N 1
ATOM 2296 C CA . ALA A 1 290 ? 1.898 -1.059 13.552 1.00 98.50 290 ALA A CA 1
ATOM 2297 C C . ALA A 1 290 ? 1.123 0.221 13.920 1.00 98.50 290 ALA A C 1
ATOM 2299 O O . ALA A 1 290 ? -0.047 0.359 13.573 1.00 98.50 290 ALA A O 1
ATOM 2300 N N . GLN A 1 291 ? 1.772 1.164 14.606 1.00 98.62 291 GLN A N 1
ATOM 2301 C CA . GLN A 1 291 ? 1.167 2.432 15.006 1.00 98.62 291 GLN A CA 1
ATOM 2302 C C . GLN A 1 291 ? 1.014 3.377 13.811 1.00 98.62 291 GLN A C 1
ATOM 2304 O O . GLN A 1 291 ? -0.042 3.983 13.668 1.00 98.62 291 GLN A O 1
ATOM 2309 N N . LYS A 1 292 ? 2.001 3.430 12.907 1.00 98.38 292 LYS A N 1
ATOM 2310 C CA . LYS A 1 292 ? 1.927 4.203 11.655 1.00 98.38 292 LYS A CA 1
ATOM 2311 C C . LYS A 1 292 ? 0.788 3.725 10.755 1.00 98.38 292 LYS A C 1
ATOM 2313 O O . LYS A 1 292 ? 0.066 4.557 10.208 1.00 98.38 292 LYS A O 1
ATOM 2318 N N . LEU A 1 293 ? 0.568 2.410 10.651 1.00 98.56 293 LEU A N 1
ATOM 2319 C CA . LEU A 1 293 ? -0.595 1.855 9.947 1.00 98.56 293 LEU A CA 1
ATOM 2320 C C . LEU A 1 293 ? -1.915 2.266 10.607 1.00 98.56 293 LEU A C 1
ATOM 2322 O O . LEU A 1 293 ? -2.773 2.814 9.924 1.00 98.56 293 LEU A O 1
ATOM 2326 N N . ILE A 1 294 ? -2.060 2.060 11.921 1.00 98.75 294 ILE A N 1
ATOM 2327 C CA . ILE A 1 294 ? -3.279 2.418 12.669 1.00 98.75 294 ILE A CA 1
ATOM 2328 C C . ILE A 1 294 ? -3.596 3.913 12.520 1.00 98.75 294 ILE A C 1
ATOM 2330 O O . ILE A 1 294 ? -4.706 4.259 12.129 1.00 98.75 294 ILE A O 1
ATOM 2334 N N . GLN A 1 295 ? -2.608 4.790 12.722 1.00 98.19 295 GLN A N 1
ATOM 2335 C CA . GLN A 1 295 ? -2.762 6.238 12.556 1.00 98.19 295 GLN A CA 1
ATOM 2336 C C . GLN A 1 295 ? -3.101 6.634 11.113 1.00 98.19 295 GLN A C 1
ATOM 2338 O O . GLN A 1 295 ? -3.866 7.569 10.909 1.00 98.19 295 GLN A O 1
ATOM 2343 N N . THR A 1 296 ? -2.565 5.937 10.106 1.00 98.00 296 THR A N 1
ATOM 2344 C CA . THR A 1 296 ? -2.900 6.196 8.693 1.00 98.00 296 THR A CA 1
ATOM 2345 C C . THR A 1 296 ? -4.340 5.791 8.378 1.00 98.00 296 THR A C 1
ATOM 2347 O O . THR A 1 296 ? -5.030 6.523 7.674 1.00 98.00 296 THR A O 1
ATOM 2350 N N . ILE A 1 297 ? -4.807 4.661 8.919 1.00 98.25 297 ILE A N 1
ATOM 2351 C CA . ILE A 1 297 ? -6.196 4.204 8.775 1.00 98.25 297 ILE A CA 1
ATOM 2352 C C . ILE A 1 297 ? -7.146 5.196 9.442 1.00 98.25 297 ILE A C 1
ATOM 2354 O O . ILE A 1 297 ? -8.043 5.703 8.777 1.00 98.25 297 ILE A O 1
ATOM 2358 N N . GLU A 1 298 ? -6.887 5.545 10.702 1.00 96.88 298 GLU A N 1
ATOM 2359 C CA . GLU A 1 298 ? -7.735 6.439 11.500 1.00 96.88 298 GLU A CA 1
ATOM 2360 C C . GLU A 1 298 ? -7.742 7.881 10.962 1.00 96.88 298 GLU A C 1
ATOM 2362 O O . GLU A 1 298 ? -8.798 8.503 10.910 1.00 96.88 298 GLU A O 1
ATOM 2367 N N . LYS A 1 299 ? -6.602 8.406 10.481 1.00 95.44 299 LYS A N 1
ATOM 2368 C CA . LYS A 1 299 ? -6.513 9.752 9.876 1.00 95.44 299 LYS A CA 1
ATOM 2369 C C . LYS A 1 299 ? -7.345 9.889 8.595 1.00 95.44 299 LYS A C 1
ATOM 2371 O O . LYS A 1 299 ? -7.827 10.979 8.295 1.00 95.44 299 LYS A O 1
ATOM 2376 N N . TYR A 1 300 ? -7.440 8.822 7.804 1.00 95.75 300 TYR A N 1
ATOM 2377 C CA . TYR A 1 300 ? -8.079 8.844 6.486 1.00 95.75 300 TYR A CA 1
ATOM 2378 C C . TYR A 1 300 ? -9.406 8.081 6.426 1.00 95.75 300 TYR A C 1
ATOM 2380 O O . TYR A 1 300 ? -9.967 7.971 5.337 1.00 95.75 300 TYR A O 1
ATOM 2388 N N . HIS A 1 301 ? -9.901 7.580 7.563 1.00 95.12 301 HIS A N 1
ATOM 2389 C CA . HIS A 1 301 ? -11.101 6.742 7.674 1.00 95.12 301 HIS A CA 1
ATOM 2390 C C . HIS A 1 301 ? -11.091 5.566 6.679 1.00 95.12 301 HIS A C 1
ATOM 2392 O O . HIS A 1 301 ? -12.050 5.320 5.947 1.00 95.12 301 HIS A O 1
ATOM 2398 N N . LEU A 1 302 ? -9.943 4.881 6.577 1.00 97.12 302 LEU A N 1
ATOM 2399 C CA . LEU A 1 302 ? -9.748 3.793 5.607 1.00 97.12 302 LEU A CA 1
ATOM 2400 C C . LEU A 1 302 ? -10.489 2.511 5.996 1.00 97.12 302 LEU A C 1
ATOM 2402 O O . LEU A 1 302 ? -10.683 1.655 5.142 1.00 97.12 302 LEU A O 1
ATOM 2406 N N . ASP A 1 303 ? -10.891 2.390 7.256 1.00 96.50 303 ASP A N 1
ATOM 2407 C CA . ASP A 1 303 ? -11.792 1.373 7.797 1.00 96.50 303 ASP A CA 1
ATOM 2408 C C . ASP A 1 303 ? -13.149 1.351 7.074 1.00 96.50 303 ASP A C 1
ATOM 2410 O O . ASP A 1 303 ? -13.682 0.273 6.835 1.00 96.50 303 ASP A O 1
ATOM 2414 N N . LEU A 1 304 ? -13.622 2.491 6.552 1.00 95.69 304 LEU A N 1
ATOM 2415 C CA . LEU A 1 304 ? -14.806 2.558 5.679 1.00 95.69 304 LEU A CA 1
ATOM 2416 C C . LEU A 1 304 ? -14.644 1.793 4.346 1.00 95.69 304 LEU A C 1
ATOM 2418 O O . LEU A 1 304 ? -15.620 1.591 3.629 1.00 95.69 304 LEU A O 1
ATOM 2422 N N . LEU A 1 305 ? -13.424 1.378 3.971 1.00 96.06 305 LEU A N 1
ATOM 2423 C CA . LEU A 1 305 ? -13.201 0.470 2.835 1.00 96.06 305 LEU A CA 1
ATOM 2424 C C . LEU A 1 305 ? -13.490 -0.998 3.185 1.00 96.06 305 LEU A C 1
ATOM 2426 O O . LEU A 1 305 ? -13.655 -1.800 2.268 1.00 96.06 305 LEU A O 1
ATOM 2430 N N . ASP A 1 306 ? -13.503 -1.356 4.472 1.00 96.38 306 ASP A N 1
ATOM 2431 C CA . ASP A 1 306 ? -13.719 -2.731 4.942 1.00 96.38 306 ASP A CA 1
ATOM 2432 C C . ASP A 1 306 ? -15.218 -3.084 5.056 1.00 96.38 306 ASP A C 1
ATOM 2434 O O . ASP A 1 306 ? -15.568 -4.252 5.229 1.00 96.38 306 ASP A O 1
ATOM 2438 N N . GLU A 1 307 ? -16.095 -2.081 4.940 1.00 91.50 307 GLU A N 1
ATOM 2439 C CA . GLU A 1 307 ? -17.563 -2.188 5.005 1.00 91.50 307 GLU A CA 1
ATOM 2440 C C . GLU A 1 307 ? -18.242 -2.307 3.621 1.00 91.50 307 GLU A C 1
ATOM 2442 O O . GLU A 1 307 ? -19.468 -2.403 3.547 1.00 91.50 307 GLU A O 1
ATOM 2447 N N . ALA A 1 308 ? -17.457 -2.260 2.536 1.00 81.31 308 ALA A N 1
ATOM 2448 C CA . ALA A 1 308 ? -17.916 -2.178 1.142 1.00 81.31 308 ALA A CA 1
ATOM 2449 C C . ALA A 1 308 ? -18.265 -3.531 0.487 1.00 81.31 308 ALA A C 1
ATOM 2451 O O . ALA A 1 308 ? -17.733 -4.573 0.934 1.00 81.31 308 ALA A O 1
#

Foldseek 3Di:
DDDDDDDDDDDDDDDDDPPDDDDPDVVVVVVVVVVVVVPPPDDPVNVVVVVVVVVVVVVVVVVVVCCCPVVPDPCPDDDDDPVVVVVVVVVVVVVVCVPPVDDDDDDDDDDDDDDDDDDDDDDDDDDDDDDDDDDDDDDDPPDDDQPQPDPQNPQDDPDPLSVLLSVLCVVCLVVLLVLCVVQLDHSLLLSLQLCVQCVSQPNCCCVVQVQSRQAADPDPDDDPQQWDADDDPDSRRIHGGDPHVSVNSVVVSCPCCVHLNVVCSVVQLCLLSSLVSCVVSPVDPDPCRSVSSVCSCVVSVSSVSSVD

Radius of gyration: 34.74 Å; chains: 1; bounding box: 73×114×91 Å

pLDDT: mean 72.13, std 24.88, range [24.39, 98.75]